Protein AF-0000000070413259 (afdb_homodimer)

Organism: Crassostrea virginica (NCBI:txid6565)

Sequence (328 aa):
MDQDIARISSGLSPCQENGQRTGAMHFYCDGCSGELQKVSSLQFLVTINTTFNDCIATIKTPWIQPSTKGEKIFVGGCDEGPLQFDVISDEHENDNMIVSLIFHSSVIEDASPPTCKIPFNGTYLIPSAKEPEMSLLPHCFVMDSREGYHMTYYWFKIFDWNFSMDQDIARISSGLSPCQENGQRTGAMHFYCDGCSGELQKVSSLQFLVTINTTFNDCIATIKTPWIQPSTKGEKIFVGGCDEGPLQFDVISDEHENDNMIVSLIFHSSVIEDASPPTCKIPFNGTYLIPSAKEPEMSLLPHCFVMDSREGYHMTYYWFKIFDWNFS

Structure (mmCIF, N/CA/C/O backbone):
data_AF-0000000070413259-model_v1
#
loop_
_entity.id
_entity.type
_entity.pdbx_description
1 polymer 'Uncharacterized protein LOC111130447'
#
loop_
_atom_site.group_PDB
_atom_site.id
_atom_site.type_symbol
_atom_site.label_atom_id
_atom_site.label_alt_id
_atom_site.label_comp_id
_atom_site.label_asym_id
_atom_site.label_entity_id
_atom_site.label_seq_id
_atom_site.pdbx_PDB_ins_code
_atom_site.Cartn_x
_atom_site.Cartn_y
_atom_site.Cartn_z
_atom_site.occupancy
_atom_site.B_iso_or_equiv
_atom_site.auth_seq_id
_atom_site.auth_comp_id
_atom_site.auth_asym_id
_atom_site.auth_atom_id
_atom_site.pdbx_PDB_model_num
ATOM 1 N N . MET A 1 1 ? -5.992 34.719 -35.094 1 25.38 1 MET A N 1
ATOM 2 C CA . MET A 1 1 ? -5.129 33.562 -34.875 1 25.38 1 MET A CA 1
ATOM 3 C C . MET A 1 1 ? -5.379 32.969 -33.5 1 25.38 1 MET A C 1
ATOM 5 O O . MET A 1 1 ? -4.949 33.5 -32.469 1 25.38 1 MET A O 1
ATOM 9 N N . ASP A 1 2 ? -6.574 32.312 -33.188 1 23.84 2 ASP A N 1
ATOM 10 C CA . ASP A 1 2 ? -7.457 31.984 -32.094 1 23.84 2 ASP A CA 1
ATOM 11 C C . ASP A 1 2 ? -6.906 30.828 -31.25 1 23.84 2 ASP A C 1
ATOM 13 O O . ASP A 1 2 ? -6.699 29.734 -31.781 1 23.84 2 ASP A O 1
ATOM 17 N N . GLN A 1 3 ? -6.07 31.078 -30.203 1 21.27 3 GLN A N 1
ATOM 18 C CA . GLN A 1 3 ? -5.309 30.188 -29.328 1 21.27 3 GLN A CA 1
ATOM 19 C C . GLN A 1 3 ? -6.23 29.203 -28.609 1 21.27 3 GLN A C 1
ATOM 21 O O . GLN A 1 3 ? -7.094 29.609 -27.828 1 21.27 3 GLN A O 1
ATOM 26 N N . ASP A 1 4 ? -6.555 28.125 -29.25 1 21.16 4 ASP A N 1
ATOM 27 C CA . ASP A 1 4 ? 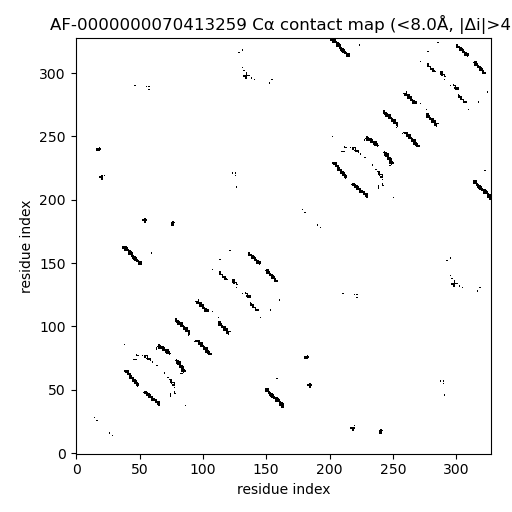-7.375 27 -28.797 1 21.16 4 ASP A CA 1
ATOM 28 C C . ASP A 1 4 ? -6.82 26.391 -27.516 1 21.16 4 ASP A C 1
ATOM 30 O O . ASP A 1 4 ? -5.777 25.734 -27.531 1 21.16 4 ASP A O 1
ATOM 34 N N . ILE A 1 5 ? -6.934 26.984 -26.297 1 22.81 5 ILE A N 1
ATOM 35 C CA . ILE A 1 5 ? -6.5 26.578 -24.969 1 22.81 5 ILE A CA 1
ATOM 36 C C . ILE A 1 5 ? -7.148 25.25 -24.594 1 22.81 5 ILE A C 1
ATOM 38 O O . ILE A 1 5 ? -8.375 25.156 -24.5 1 22.81 5 ILE A O 1
ATOM 42 N N . ALA A 1 6 ? -6.555 24.172 -25.047 1 20.16 6 ALA A N 1
ATOM 43 C CA . ALA A 1 6 ? -6.973 22.797 -24.766 1 20.16 6 ALA A CA 1
ATOM 44 C C . ALA A 1 6 ? -7.238 22.609 -23.266 1 20.16 6 ALA A C 1
ATOM 46 O O . ALA A 1 6 ? -6.367 22.875 -22.438 1 20.16 6 ALA A O 1
ATOM 47 N N . ARG A 1 7 ? -8.445 22.578 -22.859 1 21.77 7 ARG A N 1
ATOM 48 C CA . ARG A 1 7 ? -9.047 22.375 -21.547 1 21.77 7 ARG A CA 1
ATOM 49 C C . ARG A 1 7 ? -8.633 21.016 -20.984 1 21.77 7 ARG A C 1
ATOM 51 O O . ARG A 1 7 ? -8.859 19.984 -21.609 1 21.77 7 ARG A O 1
ATOM 58 N N . ILE A 1 8 ? -7.539 20.938 -20.328 1 22.25 8 ILE A N 1
ATOM 59 C CA . ILE A 1 8 ? -7.07 19.75 -19.625 1 22.25 8 ILE A CA 1
ATOM 60 C C . ILE A 1 8 ? -8.188 19.203 -18.734 1 22.25 8 ILE A C 1
ATOM 62 O O . ILE A 1 8 ? -8.695 19.906 -17.859 1 22.25 8 ILE A O 1
ATOM 66 N N . SER A 1 9 ? -9.023 18.391 -19.281 1 20.7 9 SER A N 1
ATOM 67 C CA . SER A 1 9 ? -10.133 17.688 -18.625 1 20.7 9 SER A CA 1
ATOM 68 C C . SER A 1 9 ? -9.664 16.969 -17.375 1 20.7 9 SER A C 1
ATOM 70 O O . SER A 1 9 ? -8.93 15.984 -17.453 1 20.7 9 SER A O 1
ATOM 72 N N . SER A 1 10 ? -9.109 17.641 -16.375 1 24.97 10 SER A N 1
ATOM 73 C CA . SER A 1 10 ? -8.969 17.078 -15.039 1 24.97 10 SER A CA 1
ATOM 74 C C . SER A 1 10 ? -10.242 16.359 -14.602 1 24.97 10 SER A C 1
ATOM 76 O O . SER A 1 10 ? -11.297 16.984 -14.469 1 24.97 10 SER A O 1
ATOM 78 N N . GLY A 1 11 ? -10.516 15.211 -15.078 1 25.45 11 GLY A N 1
ATOM 79 C CA . GLY A 1 11 ? -11.68 14.391 -14.805 1 25.45 11 GLY A CA 1
ATOM 80 C C . GLY A 1 11 ? -12.016 14.305 -13.328 1 25.45 11 GLY A C 1
ATOM 81 O O . GLY A 1 11 ? -12.188 13.211 -12.781 1 25.45 11 GLY A O 1
ATOM 82 N N . LEU A 1 12 ? -11.352 15.062 -12.477 1 26.78 12 LEU A N 1
ATOM 83 C CA . LEU A 1 12 ? -11.875 15.039 -11.117 1 26.78 12 LEU A CA 1
ATOM 84 C C . LEU A 1 12 ? -13.352 15.43 -11.094 1 26.78 12 LEU A C 1
ATOM 86 O O . LEU A 1 12 ? -13.711 16.516 -11.547 1 26.78 12 LEU A O 1
ATOM 90 N N . SER A 1 13 ? -14.094 14.555 -11.43 1 26.73 13 SER A N 1
ATOM 91 C CA . SER A 1 13 ? -15.477 14.93 -11.125 1 26.73 13 SER A CA 1
ATOM 92 C C . SER A 1 13 ? -15.578 15.586 -9.75 1 26.73 13 SER A C 1
ATOM 94 O O . SER A 1 13 ? -14.906 15.164 -8.805 1 26.73 13 SER A O 1
ATOM 96 N N . PRO A 1 14 ? -16.047 16.781 -9.609 1 27.47 14 PRO A N 1
ATOM 97 C CA . PRO A 1 14 ? -16.266 17.578 -8.398 1 27.47 14 PRO A CA 1
ATOM 98 C C . PRO A 1 14 ? -17 16.797 -7.305 1 27.47 14 PRO A C 1
ATOM 100 O O . PRO A 1 14 ? -17.578 17.406 -6.398 1 27.47 14 PRO A O 1
ATOM 103 N N . CYS A 1 15 ? -17.219 15.516 -7.363 1 29.78 15 CYS A N 1
ATOM 104 C CA . CYS A 1 15 ? -18.016 15.125 -6.207 1 29.78 15 CYS A CA 1
ATOM 105 C C . CYS A 1 15 ? -17.344 15.555 -4.91 1 29.78 15 CYS A C 1
ATOM 107 O O . CYS A 1 15 ? -16.203 15.164 -4.633 1 29.78 15 CYS A O 1
ATOM 109 N N . GLN A 1 16 ? -17.578 16.734 -4.504 1 25.78 16 GLN A N 1
ATOM 110 C CA . GLN A 1 16 ? -17.297 17.312 -3.195 1 25.78 16 GLN A CA 1
ATOM 111 C C . GLN A 1 16 ? -17.641 16.344 -2.074 1 25.78 16 GLN A C 1
ATOM 113 O O . GLN A 1 16 ? -18.781 15.883 -1.974 1 25.78 16 GLN A O 1
ATOM 118 N N . GLU A 1 17 ? -16.734 15.531 -1.653 1 29.81 17 GLU A N 1
ATOM 119 C CA . GLU A 1 17 ? -16.828 14.633 -0.503 1 29.81 17 GLU A CA 1
ATOM 120 C C . GLU A 1 17 ? -17.312 15.375 0.741 1 29.81 17 GLU A C 1
ATOM 122 O O . GLU A 1 17 ? -16.641 16.312 1.205 1 29.81 17 GLU A O 1
ATOM 127 N N . ASN A 1 18 ? -18.578 15.672 0.772 1 25.97 18 ASN A N 1
ATOM 128 C CA . ASN A 1 18 ? -19.141 16.016 2.078 1 25.97 18 ASN A CA 1
ATOM 129 C C . ASN A 1 18 ? -18.719 15.016 3.15 1 25.97 18 ASN A C 1
ATOM 131 O O . ASN A 1 18 ? -18.844 13.805 2.965 1 25.97 18 ASN A O 1
ATOM 135 N N . GLY A 1 19 ? -17.719 15.281 3.949 1 27.78 19 GLY A N 1
ATOM 136 C CA . GLY A 1 19 ? -17.031 14.664 5.078 1 27.78 19 GLY A CA 1
ATOM 137 C C . GLY A 1 19 ? -17.984 14.078 6.102 1 27.78 19 GLY A C 1
ATOM 138 O O . GLY A 1 19 ? -17.641 13.945 7.273 1 27.78 19 GLY A O 1
ATOM 139 N N . GLN A 1 20 ? -19.281 13.891 5.879 1 25.12 20 GLN A N 1
ATOM 140 C CA . GLN A 1 20 ? -19.938 13.328 7.047 1 25.12 20 GLN A CA 1
ATOM 141 C C . GLN A 1 20 ? -19.312 12 7.457 1 25.12 20 GLN A C 1
ATOM 143 O O . GLN A 1 20 ? -18.766 11.281 6.617 1 25.12 20 GLN A O 1
ATOM 148 N N . ARG A 1 21 ? -19.281 11.656 8.82 1 28.45 21 ARG A N 1
ATOM 149 C CA . ARG A 1 21 ? -18.766 10.664 9.758 1 28.45 21 ARG A CA 1
ATOM 150 C C . ARG A 1 21 ? -19.156 9.25 9.32 1 28.45 21 ARG A C 1
ATOM 152 O O . ARG A 1 21 ? -18.953 8.289 10.062 1 28.45 21 ARG A O 1
ATOM 159 N N . THR A 1 22 ? -19.938 8.938 8.258 1 25.97 22 THR A N 1
ATOM 160 C CA . THR A 1 22 ? -20.344 7.535 8.297 1 25.97 22 THR A CA 1
ATOM 161 C C . THR A 1 22 ? -19.156 6.625 8.023 1 25.97 22 THR A C 1
ATOM 163 O O . THR A 1 22 ? -18.203 7.027 7.359 1 25.97 22 THR A O 1
ATOM 166 N N . GLY A 1 23 ? -18.953 5.438 8.75 1 26.08 23 GLY A N 1
ATOM 167 C CA . GLY A 1 23 ? -17.969 4.371 8.602 1 26.08 23 GLY A CA 1
ATOM 168 C C . GLY A 1 23 ? -17.5 4.188 7.172 1 26.08 23 GLY A C 1
ATOM 169 O O . GLY A 1 23 ? -16.297 4.184 6.902 1 26.08 23 GLY A O 1
ATOM 170 N N . ALA A 1 24 ? -18.25 3.465 6.379 1 25.36 24 ALA A N 1
ATOM 171 C CA . ALA A 1 24 ? -18.047 3.15 4.969 1 25.36 24 ALA A CA 1
ATOM 172 C C . ALA A 1 24 ? -18.234 4.387 4.098 1 25.36 24 ALA A C 1
ATOM 174 O O . ALA A 1 24 ? -19.266 5.043 4.152 1 25.36 24 ALA A O 1
ATOM 175 N N . MET A 1 25 ? -17.266 5.242 3.979 1 31.02 25 MET A N 1
ATOM 176 C CA . MET A 1 25 ? -17.469 6.328 3.023 1 31.02 25 MET A CA 1
ATOM 177 C C . MET A 1 25 ? -18.266 5.859 1.82 1 31.02 25 MET A C 1
ATOM 179 O O . MET A 1 25 ? -17.75 5.145 0.959 1 31.02 25 MET A O 1
ATOM 183 N N . HIS A 1 26 ? -19.531 5.629 2.053 1 28.27 26 HIS A N 1
ATOM 184 C CA . HIS A 1 26 ? -20.391 5.441 0.893 1 28.27 26 HIS A CA 1
ATOM 185 C C . HIS A 1 26 ? -20.359 6.664 -0.02 1 28.27 26 HIS A C 1
ATOM 187 O O . HIS A 1 26 ? -20.656 7.777 0.417 1 28.27 26 HIS A O 1
ATOM 193 N N . PHE A 1 27 ? -19.469 6.742 -0.997 1 30.38 27 PHE A N 1
ATOM 194 C CA . PHE A 1 27 ? -19.641 7.617 -2.152 1 30.38 27 PHE A CA 1
ATOM 195 C C . PHE A 1 27 ? -21.062 7.562 -2.676 1 30.38 27 PHE A C 1
ATOM 197 O O . PHE A 1 27 ? -21.453 6.605 -3.348 1 30.38 27 PHE A O 1
ATOM 204 N N . TYR A 1 28 ? -22.016 8.109 -1.859 1 28.52 28 TYR A N 1
ATOM 205 C CA . TYR A 1 28 ? -23.312 8.258 -2.51 1 28.52 28 TYR A CA 1
ATOM 206 C C . TYR A 1 28 ? -23.297 9.422 -3.486 1 28.52 28 TYR A C 1
ATOM 208 O O . TYR A 1 28 ? -23.094 10.57 -3.09 1 28.52 28 TYR A O 1
ATOM 216 N N . CYS A 1 29 ? -22.797 9.336 -4.734 1 31.19 29 CYS A N 1
ATOM 217 C CA . CYS A 1 29 ? -23.219 10.258 -5.789 1 31.19 29 CYS A CA 1
ATOM 218 C C . CYS A 1 29 ? -24.734 10.375 -5.828 1 31.19 29 CYS A C 1
ATOM 220 O O . CYS A 1 29 ? -25.438 9.367 -5.898 1 31.19 29 CYS A O 1
ATOM 222 N N . ASP A 1 30 ? -25.281 11.453 -5.348 1 33.94 30 ASP A N 1
ATOM 223 C CA . ASP A 1 30 ? -26.719 11.664 -5.43 1 33.94 30 ASP A CA 1
ATOM 224 C C . ASP A 1 30 ? -27.297 11.07 -6.715 1 33.94 30 ASP A C 1
ATOM 226 O O . ASP A 1 30 ? -28.391 10.523 -6.715 1 33.94 30 ASP A O 1
ATOM 230 N N . GLY A 1 31 ? -26.922 11.805 -7.938 1 35.56 31 GLY A N 1
ATOM 231 C CA . GLY A 1 31 ? -27.516 11.406 -9.203 1 35.56 31 GLY A CA 1
ATOM 232 C C . GLY A 1 31 ? -27.078 10.016 -9.648 1 35.56 31 GLY A C 1
ATOM 233 O O . GLY A 1 31 ? -27.312 9.625 -10.7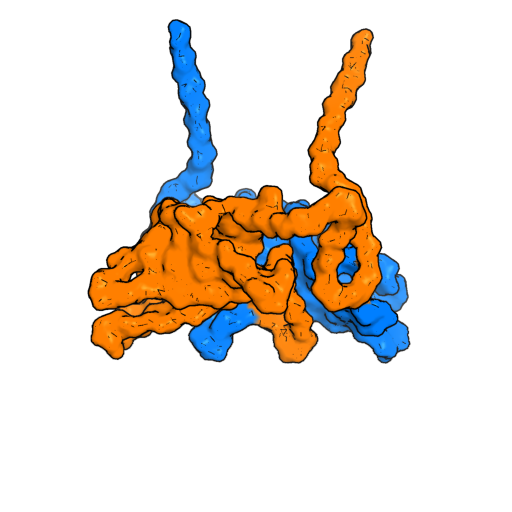89 1 35.56 31 GLY A O 1
ATOM 234 N N . CYS A 1 32 ? -25.953 9.609 -9.188 1 34.78 32 CYS A N 1
ATOM 235 C CA . CYS A 1 32 ? -25.625 8.289 -9.727 1 34.78 32 CYS A CA 1
ATOM 236 C C . CYS A 1 32 ? -26.719 7.281 -9.406 1 34.78 32 CYS A C 1
ATOM 238 O O . CYS A 1 32 ? -27.094 7.105 -8.242 1 34.78 32 CYS A O 1
ATOM 240 N N . SER A 1 33 ? -27.609 7.18 -10.172 1 36.47 33 SER A N 1
ATOM 241 C CA . SER A 1 33 ? -28.297 5.891 -10.18 1 36.47 33 SER A CA 1
ATOM 242 C C . SER A 1 33 ? -27.406 4.789 -9.594 1 36.47 33 SER A C 1
ATOM 244 O O . SER A 1 33 ? -26.188 4.84 -9.719 1 36.47 33 SER A O 1
ATOM 246 N N . GLY A 1 34 ? -27.625 4.18 -8.414 1 43.28 34 GLY A N 1
ATOM 247 C CA . GLY A 1 34 ? -27.078 3.07 -7.645 1 43.28 34 GLY A CA 1
ATOM 248 C C . GLY A 1 34 ? -26.25 2.121 -8.477 1 43.28 34 GLY A C 1
ATOM 249 O O . GLY A 1 34 ? -26.172 0.927 -8.18 1 43.28 34 GLY A O 1
ATOM 250 N N . GLU A 1 35 ? -26.094 2.383 -9.727 1 47.06 35 GLU A N 1
ATOM 251 C CA . GLU A 1 35 ? -25.406 1.316 -10.461 1 47.06 35 GLU A CA 1
ATOM 252 C C . GLU A 1 35 ? -24.047 1.017 -9.852 1 47.06 35 GLU A C 1
ATOM 254 O O . GLU A 1 35 ? -23.297 1.936 -9.523 1 47.06 35 GLU A O 1
ATOM 259 N N . LEU A 1 36 ? -23.891 -0.099 -9.234 1 55.75 36 LEU A N 1
ATOM 260 C CA . LEU A 1 36 ? -22.703 -0.682 -8.625 1 55.75 36 LEU A CA 1
ATOM 261 C C . LEU A 1 36 ? -21.484 -0.482 -9.508 1 55.75 36 LEU A C 1
ATOM 263 O O . LEU A 1 36 ? -21.5 -0.84 -10.688 1 55.75 36 LEU A O 1
ATOM 267 N N . GLN A 1 37 ? -20.578 0.458 -9.242 1 72.19 37 GLN A N 1
ATOM 268 C CA . GLN A 1 37 ? -19.328 0.573 -9.977 1 72.19 37 GLN A CA 1
ATOM 269 C C . GLN A 1 37 ? -18.641 -0.784 -10.102 1 72.19 37 GLN A C 1
ATOM 271 O O . GLN A 1 37 ? -18.609 -1.564 -9.148 1 72.19 37 GLN A O 1
ATOM 276 N N . LYS A 1 38 ? -18.453 -1.107 -11.391 1 85.81 38 LYS A N 1
ATOM 277 C CA . LYS A 1 38 ? -17.766 -2.357 -11.672 1 85.81 38 LYS A CA 1
ATOM 278 C C . LYS A 1 38 ? -16.25 -2.137 -11.766 1 85.81 38 LYS A C 1
ATOM 280 O O . LYS A 1 38 ? -15.797 -1.163 -12.367 1 85.81 38 LYS A O 1
ATOM 285 N N . VAL A 1 39 ? -15.562 -3.018 -11.148 1 92.25 39 VAL A N 1
ATOM 286 C CA . VAL A 1 39 ? -14.109 -2.967 -11.242 1 92.25 39 VAL A CA 1
ATOM 287 C C . VAL A 1 39 ? -13.672 -3.221 -12.68 1 92.25 39 VAL A C 1
ATOM 289 O O . VAL A 1 39 ? -13.977 -4.266 -13.258 1 92.25 39 VAL A O 1
ATOM 292 N N . SER A 1 40 ? -12.945 -2.271 -13.258 1 95.12 40 SER A N 1
ATOM 293 C CA . SER A 1 40 ? -12.469 -2.426 -14.625 1 95.12 40 SER A CA 1
ATOM 294 C C . SER A 1 40 ? -11.062 -3.014 -14.664 1 95.12 40 SER A C 1
ATOM 296 O O . SER A 1 40 ? -10.695 -3.725 -15.602 1 95.12 40 SER A O 1
ATOM 298 N N . SER A 1 41 ? -10.258 -2.662 -13.719 1 96.5 41 SER A N 1
ATOM 299 C CA . SER A 1 41 ? -8.914 -3.217 -13.625 1 96.5 41 SER A CA 1
ATOM 300 C C . SER A 1 41 ? -8.336 -3.029 -12.227 1 96.5 41 SER A C 1
ATOM 302 O O . SER A 1 41 ? -8.742 -2.125 -11.492 1 96.5 41 SER A O 1
ATOM 304 N N . LEU A 1 42 ? -7.461 -3.883 -11.93 1 97.25 42 LEU A N 1
ATOM 305 C CA . LEU A 1 42 ? -6.723 -3.795 -10.672 1 97.25 42 LEU A CA 1
ATOM 306 C C . LEU A 1 42 ? -5.219 -3.857 -10.922 1 97.25 42 LEU A C 1
ATOM 308 O O . LEU A 1 42 ? -4.773 -4.469 -11.891 1 97.25 42 LEU A O 1
ATOM 312 N N . GLN A 1 43 ? -4.48 -3.203 -10.07 1 97.88 43 GLN A N 1
ATOM 313 C CA . GLN A 1 43 ? -3.043 -3.387 -9.898 1 97.88 43 GLN A CA 1
ATOM 314 C C . GLN A 1 43 ? -2.729 -4.004 -8.539 1 97.88 43 GLN A C 1
ATOM 316 O O . GLN A 1 43 ? -3.334 -3.641 -7.527 1 97.88 43 GLN A O 1
ATOM 321 N N . PHE A 1 44 ? -1.716 -4.879 -8.539 1 98.06 44 PHE A N 1
ATOM 322 C CA . PHE A 1 44 ? -1.375 -5.578 -7.309 1 98.06 44 PHE A CA 1
ATOM 323 C C . PHE A 1 44 ? 0.085 -5.344 -6.938 1 98.06 44 PHE A C 1
ATOM 325 O O . PHE A 1 44 ? 0.927 -5.141 -7.812 1 98.06 44 PHE A O 1
ATOM 332 N N . LEU A 1 45 ? 0.349 -5.309 -5.629 1 98.44 45 LEU A N 1
ATOM 333 C CA . LEU A 1 45 ? 1.675 -5.676 -5.145 1 98.44 45 LEU A CA 1
ATOM 334 C C . LEU A 1 45 ? 1.76 -7.172 -4.867 1 98.44 45 LEU A C 1
ATOM 336 O O . LEU A 1 45 ? 0.965 -7.711 -4.09 1 98.44 45 LEU A O 1
ATOM 340 N N . VAL A 1 46 ? 2.682 -7.805 -5.508 1 97.75 46 VAL A N 1
ATOM 341 C CA . VAL A 1 46 ? 2.887 -9.234 -5.328 1 97.75 46 VAL A CA 1
ATOM 342 C C . VAL A 1 46 ? 4.25 -9.484 -4.688 1 97.75 46 VAL A C 1
ATOM 344 O O . VAL A 1 46 ? 5.277 -9.039 -5.203 1 97.75 46 VAL A O 1
ATOM 347 N N . THR A 1 47 ? 4.203 -10.156 -3.576 1 97.75 47 THR A N 1
ATOM 348 C CA . THR A 1 47 ? 5.438 -10.57 -2.918 1 97.75 47 THR A CA 1
ATOM 349 C C . THR A 1 47 ? 5.527 -12.094 -2.844 1 97.75 47 THR A C 1
ATOM 351 O O . THR A 1 47 ? 4.562 -12.758 -2.467 1 97.75 47 THR A O 1
ATOM 354 N N . ILE A 1 48 ? 6.621 -12.602 -3.201 1 95.56 48 ILE A N 1
ATOM 355 C CA . ILE A 1 48 ? 6.895 -14.031 -3.08 1 95.56 48 ILE A CA 1
ATOM 356 C C . ILE A 1 48 ? 8.156 -14.242 -2.248 1 95.56 48 ILE A C 1
ATOM 358 O O . ILE A 1 48 ? 9.172 -13.586 -2.469 1 95.56 48 ILE A O 1
ATOM 362 N N . ASN A 1 49 ? 7.988 -15.086 -1.267 1 94.94 49 ASN A N 1
ATOM 363 C CA . ASN A 1 49 ? 9.102 -15.539 -0.44 1 94.94 49 ASN A CA 1
ATOM 364 C C . ASN A 1 49 ? 9.258 -17.062 -0.499 1 94.94 49 ASN A C 1
ATOM 366 O O . ASN A 1 49 ? 8.398 -17.797 -0.013 1 94.94 49 ASN A O 1
ATOM 370 N N . THR A 1 50 ? 10.305 -17.469 -1.087 1 92.06 50 THR A N 1
ATOM 371 C CA . THR A 1 50 ? 10.516 -18.906 -1.2 1 92.06 50 THR A CA 1
ATOM 372 C C . THR A 1 50 ? 11.789 -19.328 -0.47 1 92.06 50 THR A C 1
ATOM 374 O O . THR A 1 50 ? 12.82 -18.656 -0.577 1 92.06 50 THR A O 1
ATOM 377 N N . THR A 1 51 ? 11.648 -20.344 0.225 1 85.69 51 THR A N 1
ATOM 378 C CA . THR A 1 51 ? 12.797 -20.859 0.96 1 85.69 51 THR A CA 1
ATOM 379 C C . THR A 1 51 ? 13.656 -21.75 0.066 1 85.69 51 THR A C 1
ATOM 381 O O . THR A 1 51 ? 14.789 -22.094 0.424 1 85.69 51 THR A O 1
ATOM 384 N N . PHE A 1 52 ? 13.188 -22.172 -1.073 1 80.81 52 PHE A N 1
ATOM 385 C CA . PHE A 1 52 ? 13.914 -23.031 -2.002 1 80.81 52 PHE A CA 1
ATOM 386 C C . PHE A 1 52 ? 15.227 -22.375 -2.426 1 80.81 52 PHE A C 1
ATOM 388 O O . PHE A 1 52 ? 16.281 -23.016 -2.391 1 80.81 52 PHE A O 1
ATOM 395 N N . ASN A 1 53 ? 15.352 -21.203 -2.748 1 83.25 53 ASN A N 1
ATOM 396 C CA . ASN A 1 53 ? 16.562 -20.5 -3.141 1 83.25 53 ASN A CA 1
ATOM 397 C C . ASN A 1 53 ? 16.734 -19.219 -2.326 1 83.25 53 ASN A C 1
ATOM 399 O O . ASN A 1 53 ? 17.422 -18.281 -2.764 1 83.25 53 ASN A O 1
ATOM 403 N N . ASP A 1 54 ? 16.078 -19.156 -1.147 1 90.12 54 ASP A N 1
ATOM 404 C CA . ASP A 1 54 ? 16.156 -18.016 -0.25 1 90.12 54 ASP A CA 1
ATOM 405 C C . ASP A 1 54 ? 15.891 -16.703 -0.996 1 90.12 54 ASP A C 1
ATOM 407 O O . ASP A 1 54 ? 16.672 -15.758 -0.901 1 90.12 54 ASP A O 1
ATOM 411 N N . CYS A 1 55 ? 14.859 -16.703 -1.685 1 93.5 55 CYS A N 1
ATOM 412 C CA . CYS A 1 55 ? 14.469 -15.578 -2.535 1 93.5 55 CYS A CA 1
ATOM 413 C C . CYS A 1 55 ? 13.242 -14.867 -1.982 1 93.5 55 CYS A C 1
ATOM 415 O O . CYS A 1 55 ? 12.289 -15.523 -1.551 1 93.5 55 CYS A O 1
ATOM 417 N N . ILE A 1 56 ? 13.305 -13.562 -1.936 1 95.69 56 ILE A N 1
ATOM 418 C CA . ILE A 1 56 ? 12.125 -12.758 -1.648 1 95.69 56 ILE A CA 1
ATOM 419 C C . ILE A 1 56 ? 12.102 -11.531 -2.566 1 95.69 56 ILE A C 1
ATOM 421 O O . ILE A 1 56 ? 13.125 -10.875 -2.762 1 95.69 56 ILE A O 1
ATOM 425 N N . ALA A 1 57 ? 10.953 -11.273 -3.168 1 96.19 57 ALA A N 1
ATOM 426 C CA . ALA A 1 57 ? 10.82 -10.125 -4.055 1 96.19 57 ALA A CA 1
ATOM 427 C C . ALA A 1 57 ? 9.383 -9.609 -4.078 1 96.19 57 ALA A C 1
ATOM 429 O O . ALA A 1 57 ? 8.445 -10.383 -3.879 1 96.19 57 ALA A O 1
ATOM 430 N N . THR A 1 58 ? 9.297 -8.297 -4.23 1 97.12 58 THR A N 1
ATOM 431 C CA . THR A 1 58 ? 8 -7.641 -4.402 1 97.12 58 THR A CA 1
ATOM 432 C C . THR A 1 58 ? 7.965 -6.863 -5.715 1 97.12 58 THR A C 1
ATOM 434 O O . THR A 1 58 ? 8.922 -6.168 -6.059 1 97.12 58 THR A O 1
ATOM 437 N N . ILE A 1 59 ? 6.836 -7.004 -6.43 1 96.5 59 ILE A N 1
ATOM 438 C CA . ILE A 1 59 ? 6.68 -6.215 -7.645 1 96.5 59 ILE A CA 1
ATOM 439 C C . ILE A 1 59 ? 5.293 -5.57 -7.664 1 96.5 59 ILE A C 1
ATOM 441 O O . ILE A 1 59 ? 4.371 -6.047 -7.004 1 96.5 59 ILE A O 1
ATOM 445 N N . LYS A 1 60 ? 5.203 -4.488 -8.375 1 96.56 60 LYS A N 1
ATOM 446 C CA . LYS A 1 60 ? 3.936 -3.891 -8.789 1 96.56 60 LYS A CA 1
ATOM 447 C C . LYS A 1 60 ? 3.506 -4.406 -10.156 1 96.56 60 LYS A C 1
ATOM 449 O O . LYS A 1 60 ? 4.25 -4.281 -11.133 1 96.56 60 LYS A O 1
ATOM 454 N N . THR A 1 61 ? 2.365 -4.941 -10.273 1 96.75 61 THR A N 1
ATOM 455 C CA . THR A 1 61 ? 1.908 -5.492 -11.547 1 96.75 61 THR A CA 1
ATOM 456 C C . THR A 1 61 ? 1.456 -4.375 -12.484 1 96.75 61 THR A C 1
ATOM 458 O O . THR A 1 61 ? 1.129 -3.275 -12.039 1 96.75 61 THR A O 1
ATOM 461 N N . PRO A 1 62 ? 1.427 -4.711 -13.773 1 95.69 62 PRO A N 1
ATOM 462 C CA . PRO A 1 62 ? 0.599 -3.859 -14.625 1 95.69 62 PRO A CA 1
ATOM 463 C C . PRO A 1 62 ? -0.882 -3.912 -14.258 1 95.69 62 PRO A C 1
ATOM 465 O O . PRO A 1 62 ? -1.271 -4.656 -13.352 1 95.69 62 PRO A O 1
ATOM 468 N N . TRP A 1 63 ? -1.65 -3.035 -14.914 1 96.69 63 TRP A N 1
ATOM 469 C CA . TRP A 1 63 ? -3.1 -3.123 -14.766 1 96.69 63 TRP A CA 1
ATOM 470 C C . TRP A 1 63 ? -3.627 -4.438 -15.328 1 96.69 63 TRP A C 1
ATOM 472 O O . TRP A 1 63 ? -3.291 -4.82 -16.453 1 96.69 63 TRP A O 1
ATOM 482 N N . ILE A 1 64 ? -4.383 -5.148 -14.555 1 96.88 64 ILE A N 1
ATOM 483 C CA . ILE A 1 64 ? -4.953 -6.434 -14.953 1 96.88 64 ILE A CA 1
ATOM 484 C C . ILE A 1 64 ? -6.477 -6.336 -14.984 1 96.88 64 ILE A C 1
ATOM 486 O O . ILE A 1 64 ? -7.086 -5.797 -14.055 1 96.88 64 ILE A O 1
ATOM 490 N N . GLN A 1 65 ? -7.074 -6.848 -16 1 96.19 65 GLN A N 1
ATOM 491 C CA . GLN A 1 65 ? -8.531 -6.867 -16.141 1 96.19 65 GLN A CA 1
ATOM 492 C C . GLN A 1 65 ? -9.117 -8.141 -15.531 1 96.19 65 GLN A C 1
ATOM 494 O O . GLN A 1 65 ? -8.5 -9.203 -15.602 1 96.19 65 GLN A O 1
ATOM 499 N N . PRO A 1 66 ? -10.289 -7.973 -15.016 1 94.75 66 PRO A N 1
ATOM 500 C CA . PRO A 1 66 ? -10.922 -9.172 -14.453 1 94.75 66 PRO A CA 1
ATOM 501 C C . PRO A 1 66 ? -11.164 -10.258 -15.492 1 94.75 66 PRO A C 1
ATOM 503 O O . PRO A 1 66 ? -11.422 -9.953 -16.656 1 94.75 66 PRO A O 1
ATOM 506 N N . SER A 1 67 ? -11.086 -11.539 -15.008 1 91.62 67 SER A N 1
ATOM 507 C CA . SER A 1 67 ? -11.469 -12.734 -15.75 1 91.62 67 SER A CA 1
ATOM 508 C C . SER A 1 67 ? -10.57 -12.945 -16.969 1 91.62 67 SER A C 1
ATOM 510 O O . SER A 1 67 ? -11 -13.531 -17.969 1 91.62 67 SER A O 1
ATOM 512 N N . THR A 1 68 ? -9.422 -12.281 -16.953 1 87.88 68 THR A N 1
ATOM 513 C CA . THR A 1 68 ? -8.438 -12.508 -18 1 87.88 68 THR A CA 1
ATOM 514 C C . THR A 1 68 ? -7.133 -13.031 -17.406 1 87.88 68 THR A C 1
ATOM 516 O O . THR A 1 68 ? -6.789 -12.711 -16.281 1 87.88 68 THR A O 1
ATOM 519 N N . LYS A 1 69 ? -6.652 -13.93 -18.203 1 82.75 69 LYS A N 1
ATOM 520 C CA . LYS A 1 69 ? -5.297 -14.305 -17.812 1 82.75 69 LYS A CA 1
ATOM 521 C C . LYS A 1 69 ? -4.289 -13.227 -18.203 1 82.75 69 LYS A C 1
ATOM 523 O O . LYS A 1 69 ? -4.082 -12.953 -19.375 1 82.75 69 LYS A O 1
ATOM 528 N N . GLY A 1 70 ? -3.955 -12.438 -17.297 1 77 70 GLY A N 1
ATOM 529 C CA . GLY A 1 70 ? -3.018 -11.352 -17.547 1 77 70 GLY A CA 1
ATOM 530 C C . GLY A 1 70 ? -1.696 -11.828 -18.125 1 77 70 GLY A C 1
ATOM 531 O O . GLY A 1 70 ? -1.496 -13.031 -18.328 1 77 70 GLY A O 1
ATOM 532 N N . GLU A 1 71 ? -0.869 -10.945 -18.453 1 89.62 71 GLU A N 1
ATOM 533 C CA . GLU A 1 71 ? 0.486 -11.242 -18.906 1 89.62 71 GLU A CA 1
ATOM 534 C C . GLU A 1 71 ? 1.318 -11.859 -17.781 1 89.62 71 GLU A C 1
ATOM 536 O O . GLU A 1 71 ? 0.997 -11.695 -16.609 1 89.62 71 GLU A O 1
ATOM 541 N N . LYS A 1 72 ? 2.27 -12.531 -18.312 1 93.94 72 LYS A N 1
ATOM 542 C CA . LYS A 1 72 ? 3.23 -13.094 -17.359 1 93.94 72 LYS A CA 1
ATOM 543 C C . LYS A 1 72 ? 3.93 -11.992 -16.578 1 93.94 72 LYS A C 1
ATOM 545 O O . LYS A 1 72 ? 4.375 -10.992 -17.141 1 93.94 72 LYS A O 1
ATOM 550 N N . ILE A 1 73 ? 3.904 -12.227 -15.266 1 94.69 73 ILE A N 1
ATOM 551 C CA . ILE A 1 73 ? 4.672 -11.32 -14.422 1 94.69 73 ILE A CA 1
ATOM 552 C C . ILE A 1 73 ? 5.871 -12.062 -13.828 1 94.69 73 ILE A C 1
ATOM 554 O O . ILE A 1 73 ? 5.793 -13.258 -13.539 1 94.69 73 ILE A O 1
ATOM 558 N N . PHE A 1 74 ? 6.953 -11.352 -13.703 1 95.75 74 PHE A N 1
ATOM 559 C CA . PHE A 1 74 ? 8.172 -11.844 -13.07 1 95.75 74 PHE A CA 1
ATOM 560 C C . PHE A 1 74 ? 8.352 -11.227 -11.695 1 95.75 74 PHE A C 1
ATOM 562 O O . PHE A 1 74 ? 8.477 -10.008 -11.562 1 95.75 74 PHE A O 1
ATOM 569 N N . VAL A 1 75 ? 8.289 -12.047 -10.703 1 95.56 75 VAL A N 1
ATOM 570 C CA . VAL A 1 75 ? 8.469 -11.539 -9.344 1 95.56 75 VAL A CA 1
ATOM 571 C C . VAL A 1 75 ? 9.922 -11.734 -8.906 1 95.56 75 VAL A C 1
ATOM 573 O O . VAL A 1 75 ? 10.234 -12.664 -8.164 1 95.56 75 VAL A O 1
ATOM 576 N N . GLY A 1 76 ? 10.57 -10.734 -9.398 1 92.38 76 GLY A N 1
ATOM 577 C CA . GLY A 1 76 ? 12 -10.898 -9.219 1 92.38 76 GLY A CA 1
ATOM 578 C C . GLY A 1 76 ? 12.531 -12.195 -9.797 1 92.38 76 GLY A C 1
ATOM 579 O O . GLY A 1 76 ? 12.258 -12.531 -10.953 1 92.38 76 GLY A O 1
ATOM 580 N N . GLY A 1 77 ? 13.25 -12.945 -9.148 1 90.44 77 GLY A N 1
ATOM 581 C CA . GLY A 1 77 ? 13.766 -14.25 -9.523 1 90.44 77 GLY A CA 1
ATOM 582 C C . GLY A 1 77 ? 13.133 -15.391 -8.75 1 90.44 77 GLY A C 1
ATOM 583 O O . GLY A 1 77 ? 13.539 -16.547 -8.875 1 90.44 77 GLY A O 1
ATOM 584 N N . CYS A 1 78 ? 12.109 -15.055 -8.086 1 93.44 78 CYS A N 1
ATOM 585 C CA . CYS A 1 78 ? 11.555 -16.031 -7.16 1 93.44 78 CYS A CA 1
ATOM 586 C C . CYS A 1 78 ? 10.516 -16.906 -7.844 1 93.44 78 CYS A C 1
ATOM 588 O O . CYS A 1 78 ? 10.391 -18.094 -7.527 1 93.44 78 CYS A O 1
ATOM 590 N N . ASP A 1 79 ? 9.695 -16.391 -8.695 1 92.38 79 ASP A N 1
ATOM 591 C CA . ASP A 1 79 ? 8.617 -17.078 -9.406 1 92.38 79 ASP A CA 1
ATOM 592 C C . ASP A 1 79 ? 8.117 -16.234 -10.578 1 92.38 79 ASP A C 1
ATOM 594 O O . ASP A 1 79 ? 8.445 -15.055 -10.695 1 92.38 79 ASP A O 1
ATOM 598 N N . GLU A 1 80 ? 7.457 -16.844 -11.469 1 94.5 80 GLU A N 1
ATOM 599 C CA . GLU A 1 80 ? 6.855 -16.141 -12.602 1 94.5 80 GLU A CA 1
ATOM 600 C C . GLU A 1 80 ? 5.562 -16.828 -13.047 1 94.5 80 GLU A C 1
ATOM 602 O O . GLU A 1 80 ? 5.375 -18.016 -12.828 1 94.5 80 GLU A O 1
ATOM 607 N N . GLY A 1 81 ? 4.664 -16.047 -13.578 1 95.38 81 GLY A N 1
ATOM 608 C CA . GLY A 1 81 ? 3.408 -16.547 -14.117 1 95.38 81 GLY A CA 1
ATOM 609 C C . GLY A 1 81 ? 2.332 -15.484 -14.211 1 95.38 81 GLY A C 1
ATOM 610 O O . GLY A 1 81 ? 2.5 -14.375 -13.703 1 95.38 81 GLY A O 1
ATOM 611 N N . PRO A 1 82 ? 1.32 -15.766 -14.898 1 95.94 82 PRO A N 1
ATOM 612 C CA . PRO A 1 82 ? 0.215 -14.812 -14.969 1 95.94 82 PRO A CA 1
ATOM 613 C C . PRO A 1 82 ? -0.61 -14.766 -13.68 1 95.94 82 PRO A C 1
ATOM 615 O O . PRO A 1 82 ? -0.729 -15.781 -12.984 1 95.94 82 PRO A O 1
ATOM 618 N N . LEU A 1 83 ? -1.104 -13.625 -13.398 1 96.5 83 LEU A N 1
ATOM 619 C CA . LEU A 1 83 ? -2.064 -13.406 -12.32 1 96.5 83 LEU A CA 1
ATOM 620 C C . LEU A 1 83 ? -3.465 -13.172 -12.883 1 96.5 83 LEU A C 1
ATOM 622 O O . LEU A 1 83 ? -3.658 -12.305 -13.734 1 96.5 83 LEU A O 1
ATOM 626 N N . GLN A 1 84 ? -4.336 -14.016 -12.391 1 97 84 GLN A N 1
ATOM 627 C CA . GLN A 1 84 ? -5.738 -13.906 -12.781 1 97 84 GLN A CA 1
ATOM 628 C C . GLN A 1 84 ? -6.621 -13.602 -11.57 1 97 84 GLN A C 1
ATOM 630 O O . GLN A 1 84 ? -6.344 -14.055 -10.461 1 97 84 GLN A O 1
ATOM 635 N N . PHE A 1 85 ? -7.676 -12.797 -11.906 1 96.81 85 PHE A N 1
ATOM 636 C CA . PHE A 1 85 ? -8.617 -12.594 -10.812 1 96.81 85 PHE A CA 1
ATOM 637 C C . PHE A 1 85 ? -10.039 -12.43 -11.336 1 96.81 85 PHE A C 1
ATOM 639 O O . PHE A 1 85 ? -10.234 -12.109 -12.508 1 96.81 85 PHE A O 1
ATOM 646 N N . ASP A 1 86 ? -10.969 -12.68 -10.445 1 95.5 86 ASP A N 1
ATOM 647 C CA . ASP A 1 86 ? -12.391 -12.406 -10.648 1 95.5 86 ASP A CA 1
ATOM 648 C C . ASP A 1 86 ? -12.961 -11.578 -9.5 1 95.5 86 ASP A C 1
ATOM 650 O O . ASP A 1 86 ? -12.492 -11.672 -8.367 1 95.5 86 ASP A O 1
ATOM 654 N N . VAL A 1 87 ? -13.875 -10.758 -9.875 1 93.5 87 VAL A N 1
ATOM 655 C CA . VAL A 1 87 ? -14.586 -9.984 -8.859 1 93.5 87 VAL A CA 1
ATOM 656 C C . VAL A 1 87 ? -16 -10.516 -8.703 1 93.5 87 VAL A C 1
ATOM 658 O O . VAL A 1 87 ? -16.781 -10.547 -9.664 1 93.5 87 VAL A O 1
ATOM 661 N N . ILE A 1 88 ? -16.25 -10.922 -7.531 1 87.94 88 ILE A N 1
ATOM 662 C CA . ILE A 1 88 ? -17.562 -11.484 -7.238 1 87.94 88 ILE A CA 1
ATOM 663 C C . ILE A 1 88 ? -18.297 -10.586 -6.246 1 87.94 88 ILE A C 1
ATOM 665 O O . ILE A 1 88 ? -17.719 -10.125 -5.262 1 87.94 88 ILE A O 1
ATOM 669 N N . SER A 1 89 ? -19.516 -10.133 -6.613 1 78.81 89 SER A N 1
ATOM 670 C CA . SER A 1 89 ? -20.297 -9.367 -5.66 1 78.81 89 SER A CA 1
ATOM 671 C C . SER A 1 89 ? -20.688 -10.211 -4.457 1 78.81 89 SER A C 1
ATOM 673 O O . SER A 1 89 ? -20.969 -11.406 -4.594 1 78.81 89 SER A O 1
ATOM 675 N N . ASP A 1 90 ? -20.344 -9.672 -3.314 1 64.12 90 ASP A N 1
ATOM 676 C CA . ASP A 1 90 ? -20.812 -10.383 -2.131 1 64.12 90 ASP A CA 1
ATOM 677 C C . ASP A 1 90 ? -22.328 -10.312 -2.012 1 64.12 90 ASP A C 1
ATOM 679 O O . ASP A 1 90 ? -22.906 -9.227 -1.917 1 64.12 90 ASP A O 1
ATOM 683 N N . GLU A 1 91 ? -23.031 -11.398 -2.312 1 59.03 91 GLU A N 1
ATOM 684 C CA . GLU A 1 91 ? -24.5 -11.492 -2.295 1 59.03 91 GLU A CA 1
ATOM 685 C C . GLU A 1 91 ? -25.062 -10.938 -0.993 1 59.03 91 GLU A C 1
ATOM 687 O O . GLU A 1 91 ? -26.219 -10.484 -0.957 1 59.03 91 GLU A O 1
ATOM 692 N N . HIS A 1 92 ? -24.312 -11.055 0.019 1 56.16 92 HIS A N 1
ATOM 693 C CA . HIS A 1 92 ? -24.891 -10.727 1.32 1 56.16 92 HIS A CA 1
ATOM 694 C C . HIS A 1 92 ? -24.719 -9.25 1.644 1 56.16 92 HIS A C 1
ATOM 696 O O . HIS A 1 92 ? -25.469 -8.695 2.457 1 56.16 92 HIS A O 1
ATOM 702 N N . GLU A 1 93 ? -23.766 -8.625 1.127 1 57.62 93 GLU A N 1
ATOM 703 C CA . GLU A 1 93 ? -23.547 -7.219 1.47 1 57.62 93 GLU A CA 1
ATOM 704 C C . GLU A 1 93 ? -23.281 -6.379 0.223 1 57.62 93 GLU A C 1
ATOM 706 O O . GLU A 1 93 ? -22.297 -6.602 -0.483 1 57.62 93 GLU A O 1
ATOM 711 N N . ASN A 1 94 ? -24.266 -5.664 -0.208 1 55.69 94 ASN A N 1
ATOM 712 C CA . ASN A 1 94 ? -24.344 -4.91 -1.455 1 55.69 94 ASN A CA 1
ATOM 713 C C . ASN A 1 94 ? -23.062 -4.141 -1.738 1 55.69 94 ASN A C 1
ATOM 715 O O . ASN A 1 94 ? -22.719 -3.893 -2.896 1 55.69 94 ASN A O 1
ATOM 719 N N . ASP A 1 95 ? -22.266 -3.869 -0.718 1 60.44 95 ASP A N 1
ATOM 720 C CA . ASP A 1 95 ? -21.172 -2.959 -1.003 1 60.44 95 ASP A CA 1
ATOM 721 C C . ASP A 1 95 ? -19.828 -3.656 -0.822 1 60.44 95 ASP A C 1
ATOM 723 O O . ASP A 1 95 ? -18.766 -3.012 -0.859 1 60.44 95 ASP A O 1
ATOM 727 N N . ASN A 1 96 ? -19.953 -4.984 -0.76 1 79.25 96 ASN A N 1
ATOM 728 C CA . ASN A 1 96 ? -18.703 -5.73 -0.575 1 79.25 96 ASN A CA 1
ATOM 729 C C . ASN A 1 96 ? -18.438 -6.676 -1.742 1 79.25 96 ASN A C 1
ATOM 731 O O . ASN A 1 96 ? -19.375 -7.266 -2.293 1 79.25 96 ASN A O 1
ATOM 735 N N . MET A 1 97 ? -17.328 -6.523 -2.293 1 89.44 97 MET A N 1
ATOM 736 C CA . MET A 1 97 ? -16.844 -7.422 -3.336 1 89.44 97 MET A CA 1
ATOM 737 C C . MET A 1 97 ? -15.773 -8.359 -2.787 1 89.44 97 MET A C 1
ATOM 739 O O . MET A 1 97 ? -15.172 -8.086 -1.746 1 89.44 97 MET A O 1
ATOM 743 N N . ILE A 1 98 ? -15.766 -9.461 -3.471 1 94.12 98 ILE A N 1
ATOM 744 C CA . ILE A 1 98 ? -14.68 -10.391 -3.217 1 94.12 98 ILE A CA 1
ATOM 745 C C . ILE A 1 98 ? -13.812 -10.531 -4.469 1 94.12 98 ILE A C 1
ATOM 747 O O . ILE A 1 98 ? -14.328 -10.797 -5.559 1 94.12 98 ILE A O 1
ATOM 751 N N . VAL A 1 99 ? -12.562 -10.281 -4.328 1 96.19 99 VAL A N 1
ATOM 752 C CA . VAL A 1 99 ? -11.602 -10.508 -5.406 1 96.19 99 VAL A CA 1
ATOM 753 C C . VAL A 1 99 ? -10.977 -11.891 -5.25 1 96.19 99 VAL A C 1
ATOM 755 O O . VAL A 1 99 ? -10.219 -12.141 -4.309 1 96.19 99 VAL A O 1
ATOM 758 N N . SER A 1 100 ? -11.312 -12.805 -6.156 1 96.81 100 SER A N 1
ATOM 759 C CA . SER A 1 100 ? -10.75 -14.156 -6.172 1 96.81 100 SER A CA 1
ATOM 760 C C . SER A 1 100 ? -9.547 -14.242 -7.105 1 96.81 100 SER A C 1
ATOM 762 O O . SER A 1 100 ? -9.672 -14.016 -8.312 1 96.81 100 SER A O 1
ATOM 764 N N . LEU A 1 101 ? -8.445 -14.625 -6.516 1 96.38 101 LEU A N 1
ATOM 765 C CA . LEU A 1 101 ? -7.191 -14.578 -7.262 1 96.38 101 LEU A CA 1
ATOM 766 C C . LEU A 1 101 ? -6.641 -15.977 -7.488 1 96.38 101 LEU A C 1
ATOM 768 O O . LEU A 1 101 ? -6.762 -16.844 -6.617 1 96.38 101 LEU A O 1
ATOM 772 N N . ILE A 1 102 ? -5.953 -16.109 -8.688 1 95.31 102 ILE A N 1
ATOM 773 C CA . ILE A 1 102 ? -5.16 -17.281 -9.023 1 95.31 102 ILE A CA 1
ATOM 774 C C . ILE A 1 102 ? -3.818 -16.859 -9.609 1 95.31 102 ILE A C 1
ATOM 776 O O . ILE A 1 102 ? -3.771 -16.094 -10.578 1 95.31 102 ILE A O 1
ATOM 780 N N . PHE A 1 103 ? -2.785 -17.297 -9.008 1 95.88 103 PHE A N 1
ATOM 781 C CA . PHE A 1 103 ? -1.458 -17.094 -9.578 1 95.88 103 PHE A CA 1
ATOM 782 C C . PHE A 1 103 ? -0.941 -18.375 -10.219 1 95.88 103 PHE A C 1
ATOM 784 O O . PHE A 1 103 ? -0.703 -19.375 -9.531 1 95.88 103 PHE A O 1
ATOM 791 N N . HIS A 1 104 ? -0.761 -18.312 -11.5 1 93.75 104 HIS A N 1
ATOM 792 C CA . HIS A 1 104 ? -0.291 -19.484 -12.234 1 93.75 104 HIS A CA 1
ATOM 793 C C . HIS A 1 104 ? 1.23 -19.578 -12.203 1 93.75 104 HIS A C 1
ATOM 795 O O . HIS A 1 104 ? 1.897 -19.297 -13.203 1 93.75 104 HIS A O 1
ATOM 801 N N . SER A 1 105 ? 1.682 -20.031 -11.086 1 91.44 105 SER A N 1
ATOM 802 C CA . SER A 1 105 ? 3.113 -20.156 -10.828 1 91.44 105 SER A CA 1
ATOM 803 C C . SER A 1 105 ? 3.77 -21.109 -11.812 1 91.44 105 SER A C 1
ATOM 805 O O . SER A 1 105 ? 3.219 -22.172 -12.125 1 91.44 105 SER A O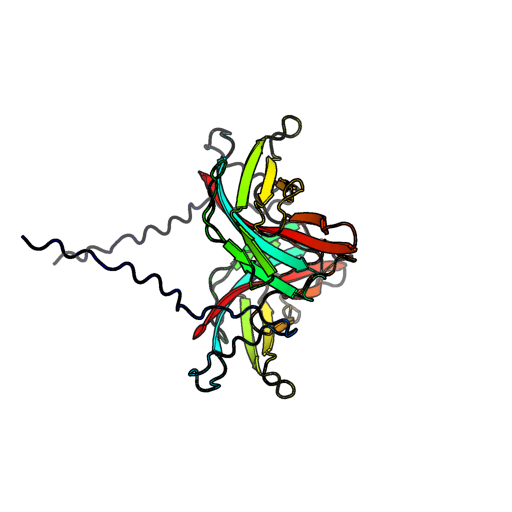 1
ATOM 807 N N . SER A 1 106 ? 4.957 -20.719 -12.266 1 87.62 106 SER A N 1
ATOM 808 C CA . SER A 1 106 ? 5.723 -21.594 -13.141 1 87.62 106 SER A CA 1
ATOM 809 C C . SER A 1 106 ? 6.496 -22.641 -12.344 1 87.62 106 SER A C 1
ATOM 811 O O . SER A 1 106 ? 7 -23.609 -12.906 1 87.62 106 SER A O 1
ATOM 813 N N . VAL A 1 107 ? 6.566 -22.422 -11.094 1 80.44 107 VAL A N 1
ATOM 814 C CA . VAL A 1 107 ? 7.383 -23.297 -10.258 1 80.44 107 VAL A CA 1
ATOM 815 C C . VAL A 1 107 ? 6.52 -24.422 -9.68 1 80.44 107 VAL A C 1
ATOM 817 O O . VAL A 1 107 ? 7.016 -25.5 -9.383 1 80.44 107 VAL A O 1
ATOM 820 N N . ILE A 1 108 ? 5.297 -24.109 -9.492 1 76.56 108 ILE A N 1
ATOM 821 C CA . ILE A 1 108 ? 4.383 -25.109 -8.961 1 76.56 108 ILE A CA 1
ATOM 822 C C . ILE A 1 108 ? 3.793 -25.938 -10.109 1 76.56 108 ILE A C 1
ATOM 824 O O . ILE A 1 108 ? 2.902 -25.469 -10.82 1 76.56 108 ILE A O 1
ATOM 828 N N . GLU A 1 109 ? 4.309 -27.047 -10.32 1 69.75 109 GLU A N 1
ATOM 829 C CA . GLU A 1 109 ? 3.889 -27.875 -11.461 1 69.75 109 GLU A CA 1
ATOM 830 C C . GLU A 1 109 ? 2.936 -28.969 -11.016 1 69.75 109 GLU A C 1
ATOM 832 O O . GLU A 1 109 ? 2.002 -29.328 -11.742 1 69.75 109 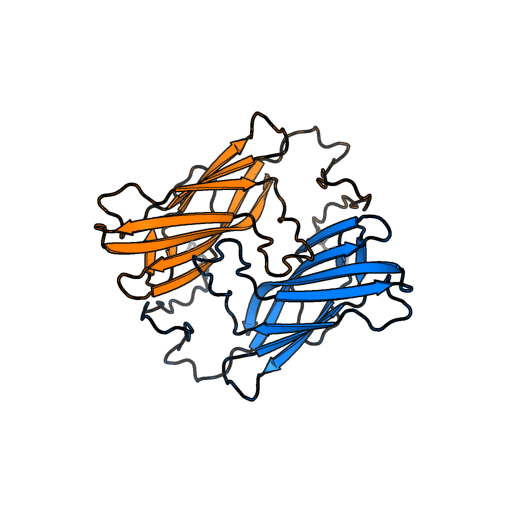GLU A O 1
ATOM 837 N N . ASP A 1 110 ? 3.062 -29.422 -9.914 1 70.94 110 ASP A N 1
ATOM 838 C CA . ASP A 1 110 ? 2.346 -30.625 -9.531 1 70.94 110 ASP A CA 1
ATOM 839 C C . ASP A 1 110 ? 1.284 -30.328 -8.477 1 70.94 110 ASP A C 1
ATOM 841 O O . ASP A 1 110 ? 0.805 -31.25 -7.797 1 70.94 110 ASP A O 1
ATOM 845 N N . ALA A 1 111 ? 1.055 -29.203 -8.219 1 76.75 111 ALA A N 1
ATOM 846 C CA . ALA A 1 111 ? 0.067 -28.844 -7.199 1 76.75 111 ALA A CA 1
ATOM 847 C C . ALA A 1 111 ? -0.844 -27.719 -7.688 1 76.75 111 ALA A C 1
ATOM 849 O O . ALA A 1 111 ? -0.648 -27.188 -8.781 1 76.75 111 ALA A O 1
ATOM 850 N N . SER A 1 112 ? -1.933 -27.578 -6.973 1 86.38 112 SER A N 1
ATOM 851 C CA . SER A 1 112 ? -2.824 -26.469 -7.281 1 86.38 112 SER A CA 1
ATOM 852 C C . SER A 1 112 ? -2.102 -25.125 -7.164 1 86.38 112 SER A C 1
ATOM 854 O O . SER A 1 112 ? -1.275 -24.938 -6.27 1 86.38 112 SER A O 1
ATOM 856 N N . PRO A 1 113 ? -2.355 -24.281 -8.141 1 90.69 113 PRO A N 1
ATOM 857 C CA . PRO A 1 113 ? -1.731 -22.953 -8.039 1 90.69 113 PRO A CA 1
ATOM 858 C C . PRO A 1 113 ? -2.174 -22.188 -6.793 1 90.69 113 PRO A C 1
ATOM 860 O O . PRO A 1 113 ? -3.252 -22.453 -6.25 1 90.69 113 PRO A O 1
ATOM 863 N N . PRO A 1 114 ? -1.354 -21.266 -6.289 1 92.69 114 PRO A N 1
ATOM 864 C CA . PRO A 1 114 ? -1.785 -20.391 -5.191 1 92.69 114 PRO A CA 1
ATOM 865 C C . PRO A 1 114 ? -3.068 -19.625 -5.512 1 92.69 114 PRO A C 1
ATOM 867 O O . PRO A 1 114 ? -3.15 -18.969 -6.547 1 92.69 114 PRO A O 1
ATOM 870 N N . THR A 1 115 ? -4.008 -19.75 -4.672 1 94.62 115 THR A N 1
ATOM 871 C CA . THR A 1 115 ? -5.281 -19.062 -4.781 1 94.62 115 THR A CA 1
ATOM 872 C C . THR A 1 115 ? -5.656 -18.406 -3.455 1 94.62 115 THR A C 1
ATOM 874 O O . THR A 1 115 ? -5.352 -18.938 -2.387 1 94.62 115 THR A O 1
ATOM 877 N N . CYS A 1 116 ? -6.289 -17.266 -3.566 1 96.38 116 CYS A N 1
ATOM 878 C CA . CYS A 1 116 ? -6.805 -16.641 -2.357 1 96.38 116 CYS A CA 1
ATOM 879 C C . CYS A 1 116 ? -7.891 -15.617 -2.689 1 96.38 116 CYS A C 1
ATOM 881 O O . CYS A 1 116 ? -8.164 -15.359 -3.863 1 96.38 116 CYS A O 1
ATOM 883 N N . LYS A 1 117 ? -8.523 -15.164 -1.637 1 96.56 117 LYS A N 1
ATOM 884 C CA . LYS A 1 117 ? -9.617 -14.203 -1.773 1 96.56 117 LYS A CA 1
ATOM 885 C C . LYS A 1 117 ? -9.344 -12.945 -0.951 1 96.56 117 LYS A C 1
ATOM 887 O O . LYS A 1 117 ? -8.859 -13.031 0.179 1 96.56 117 LYS A O 1
ATOM 892 N N . ILE A 1 118 ? -9.672 -11.836 -1.536 1 96.62 118 ILE A N 1
ATOM 893 C CA . ILE A 1 118 ? -9.531 -10.555 -0.864 1 96.62 118 ILE A CA 1
ATOM 894 C C . ILE A 1 118 ? -10.891 -9.883 -0.731 1 96.62 118 ILE A C 1
ATOM 896 O O . ILE A 1 118 ? -11.516 -9.523 -1.733 1 96.62 118 ILE A O 1
ATOM 900 N N . PRO A 1 119 ? -11.383 -9.742 0.483 1 94.81 119 PRO A N 1
ATOM 901 C CA . PRO A 1 119 ? -12.523 -8.828 0.615 1 94.81 119 PRO A CA 1
ATOM 902 C C . PRO A 1 119 ? -12.188 -7.406 0.179 1 94.81 119 PRO A C 1
ATOM 904 O O . PRO A 1 119 ? -11.133 -6.875 0.547 1 94.81 119 PRO A O 1
ATOM 907 N N . PHE A 1 120 ? -13.086 -6.852 -0.659 1 93.88 120 PHE A N 1
ATOM 908 C CA . PHE A 1 120 ? -12.789 -5.547 -1.241 1 93.88 120 PHE A CA 1
ATOM 909 C C . PHE A 1 120 ? -14.062 -4.723 -1.401 1 93.88 120 PHE A C 1
ATOM 911 O O . PHE A 1 120 ? -15.07 -5.223 -1.899 1 93.88 120 PHE A O 1
ATOM 918 N N . ASN A 1 121 ? -13.969 -3.521 -0.957 1 90.56 121 ASN A N 1
ATOM 919 C CA . ASN A 1 121 ? -15.141 -2.654 -1.072 1 90.56 121 ASN A CA 1
ATOM 920 C C . ASN A 1 121 ? -14.828 -1.403 -1.89 1 90.56 121 ASN A C 1
ATOM 922 O O . ASN A 1 121 ? -15.57 -0.42 -1.834 1 90.56 121 ASN A O 1
ATOM 926 N N . GLY A 1 122 ? -13.656 -1.382 -2.533 1 90.81 122 GLY A N 1
ATOM 927 C CA . GLY A 1 122 ? -13.32 -0.279 -3.418 1 90.81 122 GLY A CA 1
ATOM 928 C C . GLY A 1 122 ? -12.547 0.829 -2.723 1 90.81 122 GLY A C 1
ATOM 929 O O . GLY A 1 122 ? -12.484 1.955 -3.221 1 90.81 122 GLY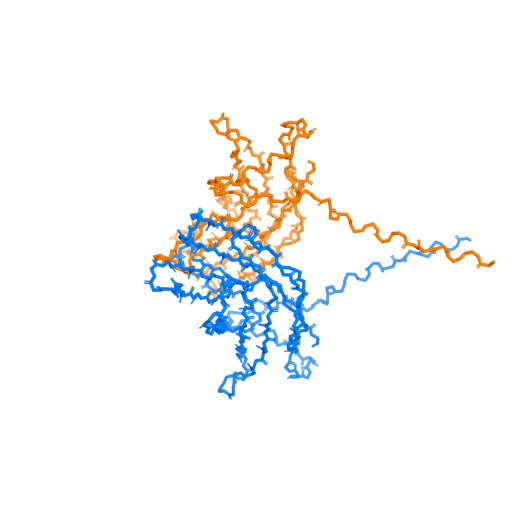 A O 1
ATOM 930 N N . THR A 1 123 ? -12.094 0.5 -1.578 1 92.12 123 THR A N 1
ATOM 931 C CA . THR A 1 123 ? -11.305 1.492 -0.856 1 92.12 123 THR A CA 1
ATOM 932 C C . THR A 1 123 ? -10.188 0.822 -0.062 1 92.12 123 THR A C 1
ATOM 934 O O . THR A 1 123 ? -9.992 -0.39 -0.161 1 92.12 123 THR A O 1
ATOM 937 N N . TYR A 1 124 ? -9.391 1.652 0.577 1 95.44 124 TYR A N 1
ATOM 938 C CA . TYR A 1 124 ? -8.297 1.173 1.42 1 95.44 124 TYR A CA 1
ATOM 939 C C . TYR A 1 124 ? -8.828 0.686 2.766 1 95.44 124 TYR A C 1
ATOM 941 O O . TYR A 1 124 ? -9.945 1.02 3.158 1 95.44 124 TYR A O 1
ATOM 949 N N . LEU A 1 125 ? -8.055 -0.132 3.459 1 96.38 125 LEU A N 1
ATOM 950 C CA . LEU A 1 125 ? -8.398 -0.609 4.793 1 96.38 125 LEU A CA 1
ATOM 951 C C . LEU A 1 125 ? -8.289 0.516 5.816 1 96.38 125 LEU A C 1
ATOM 953 O O . LEU A 1 125 ? -7.531 1.467 5.625 1 96.38 125 LEU A O 1
ATOM 957 N N . ILE A 1 126 ? -9.047 0.385 6.832 1 93.81 126 ILE A N 1
ATOM 958 C CA . ILE A 1 126 ? -9.047 1.378 7.898 1 93.81 126 ILE A CA 1
ATOM 959 C C . ILE A 1 126 ? -8.039 0.982 8.977 1 93.81 126 ILE A C 1
ATOM 961 O O . ILE A 1 126 ? -8.156 -0.085 9.586 1 93.81 126 ILE A O 1
ATOM 965 N N . PRO A 1 127 ? -7.07 1.87 9.195 1 94.88 127 PRO A N 1
ATOM 966 C CA . PRO A 1 127 ? -6.066 1.523 10.203 1 94.88 127 PRO A CA 1
ATOM 967 C C . PRO A 1 127 ? -6.547 1.769 11.633 1 94.88 127 PRO A C 1
ATOM 969 O O . PRO A 1 127 ? -7.59 2.4 11.836 1 94.88 127 PRO A O 1
ATOM 972 N N . SER A 1 128 ? -5.812 1.191 12.531 1 93.06 128 SER A N 1
ATOM 973 C CA . SER A 1 128 ? -6.039 1.424 13.953 1 93.06 128 SER A CA 1
ATOM 974 C C . SER A 1 128 ? -4.77 1.91 14.648 1 93.06 128 SER A C 1
ATOM 976 O O . SER A 1 128 ? -3.668 1.472 14.312 1 93.06 128 SER A O 1
ATOM 978 N N . ALA A 1 129 ? -5.004 2.752 15.609 1 91.94 129 ALA A N 1
ATOM 979 C CA . ALA A 1 129 ? -3.857 3.264 16.359 1 91.94 129 ALA A CA 1
ATOM 980 C C . ALA A 1 129 ? -3.162 2.143 17.125 1 91.94 129 ALA A C 1
ATOM 982 O O . ALA A 1 129 ? -1.989 2.266 17.484 1 91.94 129 ALA A O 1
ATOM 983 N N . LYS A 1 130 ? -3.832 1.057 17.422 1 92.06 130 LYS A N 1
ATOM 984 C CA . LYS A 1 130 ? -3.262 -0.089 18.125 1 92.06 130 LYS A CA 1
ATOM 985 C C . LYS A 1 130 ? -2.301 -0.861 17.219 1 92.06 130 LYS A C 1
ATOM 987 O O . LYS A 1 130 ? -1.386 -1.527 17.719 1 92.06 130 LYS A O 1
ATOM 992 N N . GLU A 1 131 ? -2.49 -0.803 15.914 1 93.44 131 GLU A N 1
ATOM 993 C CA . GLU A 1 131 ? -1.64 -1.454 14.922 1 93.44 131 GLU A CA 1
ATOM 994 C C . GLU A 1 131 ? -1.26 -0.489 13.805 1 93.44 131 GLU A C 1
ATOM 996 O O . GLU A 1 131 ? -1.676 -0.666 12.656 1 93.44 131 GLU A O 1
ATOM 1001 N N . PRO A 1 132 ? -0.422 0.46 14.148 1 93.56 132 PRO A N 1
ATOM 1002 C CA . PRO A 1 132 ? -0.136 1.512 13.172 1 93.56 132 PRO A CA 1
ATOM 1003 C C . PRO A 1 132 ? 0.604 0.989 11.938 1 93.56 132 PRO A C 1
ATOM 1005 O O . PRO A 1 132 ? 0.643 1.661 10.906 1 93.56 132 PRO A O 1
ATOM 1008 N N . GLU A 1 133 ? 1.141 -0.223 12.031 1 94.31 133 GLU A N 1
ATOM 1009 C CA . GLU A 1 133 ? 1.942 -0.764 10.938 1 94.31 133 GLU A CA 1
ATOM 1010 C C . GLU A 1 133 ? 1.1 -1.64 10.016 1 94.31 133 GLU A C 1
ATOM 1012 O O . GLU A 1 133 ? 1.601 -2.162 9.016 1 94.31 133 GLU A O 1
ATOM 1017 N N . MET A 1 134 ? -0.097 -1.709 10.266 1 94.88 134 MET A N 1
ATOM 1018 C CA . MET A 1 134 ? -0.957 -2.576 9.461 1 94.88 134 MET A CA 1
ATOM 1019 C C . MET A 1 134 ? -1.046 -2.074 8.023 1 94.88 134 MET A C 1
ATOM 1021 O O . MET A 1 134 ? -0.86 -0.883 7.77 1 94.88 134 MET A O 1
ATOM 1025 N N . SER A 1 135 ? -1.346 -3.025 7.16 1 97.44 135 SER A N 1
ATOM 1026 C CA . SER A 1 135 ? -1.528 -2.68 5.754 1 97.44 135 SER A CA 1
ATOM 1027 C C . SER A 1 135 ? -2.811 -1.881 5.543 1 97.44 135 SER A C 1
ATOM 1029 O O . SER A 1 135 ? -3.846 -2.193 6.137 1 97.44 135 SER A O 1
ATOM 1031 N N . LEU A 1 136 ? -2.721 -0.864 4.684 1 97.81 136 LEU A N 1
ATOM 1032 C CA . LEU A 1 136 ? -3.924 -0.178 4.227 1 97.81 136 LEU A CA 1
ATOM 1033 C C . LEU A 1 136 ? -4.457 -0.81 2.945 1 97.81 136 LEU A C 1
ATOM 1035 O O . LEU A 1 136 ? -5.551 -0.473 2.49 1 97.81 136 LEU A O 1
ATOM 1039 N N . LEU A 1 137 ? -3.66 -1.604 2.385 1 98.19 137 LEU A N 1
ATOM 1040 C CA . LEU A 1 137 ? -4.062 -2.26 1.146 1 98.19 137 LEU A CA 1
ATOM 1041 C C . LEU A 1 137 ? -4.828 -3.549 1.438 1 98.19 137 LEU A C 1
ATOM 1043 O O . LEU A 1 137 ? -4.348 -4.402 2.188 1 98.19 137 LEU A O 1
ATOM 1047 N N . PRO A 1 138 ? -6.004 -3.697 0.847 1 97.38 138 PRO A N 1
ATOM 1048 C CA . PRO A 1 138 ? -6.648 -5.012 0.935 1 97.38 138 PRO A CA 1
ATOM 1049 C C . PRO A 1 138 ? -5.762 -6.141 0.417 1 97.38 138 PRO A C 1
ATOM 1051 O O . PRO A 1 138 ? -5.047 -5.965 -0.573 1 97.38 138 PRO A O 1
ATOM 1054 N N . HIS A 1 139 ? -5.801 -7.27 1.14 1 98.25 139 HIS A N 1
ATOM 1055 C CA . HIS A 1 139 ? -4.789 -8.258 0.784 1 98.25 139 HIS A CA 1
ATOM 1056 C C . HIS A 1 139 ? -5.219 -9.664 1.186 1 98.25 139 HIS A C 1
ATOM 1058 O O . HIS A 1 139 ? -6.207 -9.828 1.904 1 98.25 139 HIS A O 1
ATOM 1064 N N . CYS A 1 140 ? -4.504 -10.633 0.676 1 97.94 140 CYS A N 1
ATOM 1065 C CA . CYS A 1 140 ? -4.562 -12.023 1.109 1 97.94 140 CYS A CA 1
ATOM 1066 C C . CYS A 1 140 ? -3.17 -12.641 1.144 1 97.94 140 CYS A C 1
ATOM 1068 O O . CYS A 1 140 ? -2.215 -12.055 0.628 1 97.94 140 CYS A O 1
ATOM 1070 N N . PHE A 1 141 ? -3.018 -13.719 1.84 1 97.31 141 PHE A N 1
ATOM 1071 C CA . PHE A 1 141 ? -1.764 -14.414 2.094 1 97.31 141 PHE A CA 1
ATOM 1072 C C . PHE A 1 141 ? -1.938 -15.922 1.928 1 97.31 141 PHE A C 1
ATOM 1074 O O . PHE A 1 141 ? -2.918 -16.5 2.41 1 97.31 141 PHE A O 1
ATOM 1081 N N . VAL A 1 142 ? -0.968 -16.5 1.163 1 94.69 142 VAL A N 1
ATOM 1082 C CA . VAL A 1 142 ? -1.017 -17.938 0.9 1 94.69 142 VAL A CA 1
ATOM 1083 C C . VAL A 1 142 ? 0.348 -18.547 1.181 1 94.69 142 VAL A C 1
ATOM 1085 O O . VAL A 1 142 ? 1.384 -17.969 0.85 1 94.69 142 VAL A O 1
ATOM 1088 N N . MET A 1 143 ? 0.26 -19.656 1.808 1 90.62 143 MET A N 1
ATOM 1089 C CA . MET A 1 143 ? 1.46 -20.469 1.977 1 90.62 143 MET A CA 1
ATOM 1090 C C . MET A 1 143 ? 1.33 -21.797 1.225 1 90.62 143 MET A C 1
ATOM 1092 O O . MET A 1 143 ? 0.287 -22.438 1.283 1 90.62 143 MET A O 1
ATOM 1096 N N . ASP A 1 144 ? 2.332 -22.094 0.53 1 83.31 144 ASP A N 1
ATOM 1097 C CA . ASP A 1 144 ? 2.338 -23.344 -0.218 1 83.31 144 ASP A CA 1
ATOM 1098 C C . ASP A 1 144 ? 3.643 -24.109 0.003 1 83.31 144 ASP A C 1
ATOM 1100 O O . ASP A 1 144 ? 4.695 -23.5 0.207 1 83.31 144 ASP A O 1
ATOM 1104 N N . SER A 1 145 ? 3.5 -25.344 0.223 1 77.25 145 SER A N 1
ATOM 1105 C CA . SER A 1 145 ? 4.684 -26.188 0.362 1 77.25 145 SER A CA 1
ATOM 1106 C C . SER A 1 145 ? 4.988 -26.922 -0.937 1 77.25 145 SER A C 1
ATOM 1108 O O . SER A 1 145 ? 4.094 -27.5 -1.559 1 77.25 145 SER A O 1
ATOM 1110 N N . ARG A 1 146 ? 6.133 -26.672 -1.423 1 66 146 ARG A N 1
ATOM 1111 C CA . ARG A 1 146 ? 6.637 -27.469 -2.541 1 66 146 ARG A CA 1
ATOM 1112 C C . ARG A 1 146 ? 7.371 -28.703 -2.047 1 66 146 ARG A C 1
ATOM 1114 O O . ARG A 1 146 ? 8.273 -28.609 -1.215 1 66 146 ARG A O 1
ATOM 1121 N N . GLU A 1 147 ? 6.93 -29.859 -2.727 1 65.56 147 GLU A N 1
ATOM 1122 C CA . GLU A 1 147 ? 7.516 -31.172 -2.447 1 65.56 147 GLU A CA 1
ATOM 1123 C C . GLU A 1 147 ? 7.5 -31.469 -0.951 1 65.56 147 GLU A C 1
ATOM 1125 O O . GLU A 1 147 ? 8.234 -32.344 -0.48 1 65.56 147 GLU A O 1
ATOM 1130 N N . GLY A 1 148 ? 6.801 -30.672 -0.149 1 66.44 148 GLY A N 1
ATOM 1131 C CA . GLY A 1 148 ? 6.641 -30.938 1.271 1 66.44 148 GLY A CA 1
ATOM 1132 C C . GLY A 1 148 ? 7.715 -30.312 2.129 1 66.44 148 GLY A C 1
ATOM 1133 O O . GLY A 1 148 ? 7.617 -30.297 3.357 1 66.44 148 GLY A O 1
ATOM 1134 N N . TYR A 1 149 ? 8.852 -29.797 1.507 1 76.06 149 TYR A N 1
ATOM 1135 C CA . TYR A 1 149 ? 9.969 -29.344 2.328 1 76.06 149 TYR A CA 1
ATOM 1136 C C . TYR A 1 149 ? 10.242 -27.859 2.121 1 76.06 149 TYR A C 1
ATOM 1138 O O . TYR A 1 149 ? 10.742 -27.188 3.02 1 76.06 149 TYR A O 1
ATOM 1146 N N . HIS A 1 150 ? 9.93 -27.406 0.953 1 82.56 150 HIS A N 1
ATOM 1147 C CA . HIS A 1 150 ? 10.219 -26 0.689 1 82.56 150 HIS A CA 1
ATOM 1148 C C . HIS A 1 150 ? 8.938 -25.156 0.694 1 82.56 150 HIS A C 1
ATOM 1150 O O . HIS A 1 150 ? 8.039 -25.391 -0.119 1 82.56 150 HIS A O 1
ATOM 1156 N N . MET A 1 151 ? 8.984 -24.234 1.652 1 89.31 151 MET A N 1
ATOM 1157 C CA . MET A 1 151 ? 7.797 -23.391 1.773 1 89.31 151 MET A CA 1
ATOM 1158 C C . MET A 1 151 ? 7.902 -22.172 0.863 1 89.31 151 MET A C 1
ATOM 1160 O O . MET A 1 151 ? 8.977 -21.578 0.733 1 89.31 151 MET A O 1
ATOM 1164 N N . THR A 1 152 ? 6.879 -21.891 0.201 1 92.19 152 THR A N 1
ATOM 1165 C CA . THR A 1 152 ? 6.734 -20.641 -0.533 1 92.19 152 THR A CA 1
ATOM 1166 C C . THR A 1 152 ? 5.543 -19.844 -0.007 1 92.19 152 THR A C 1
ATOM 1168 O O . THR A 1 152 ? 4.465 -20.391 0.207 1 92.19 152 THR A O 1
ATOM 1171 N N . TYR A 1 153 ? 5.82 -18.578 0.213 1 94.25 153 TYR A N 1
ATOM 1172 C CA . TYR A 1 153 ? 4.809 -17.656 0.729 1 94.25 153 TYR A CA 1
ATOM 1173 C C . TYR A 1 153 ? 4.434 -16.625 -0.315 1 94.25 153 TYR A C 1
ATOM 1175 O O . TYR A 1 153 ? 5.301 -16.078 -1.005 1 94.25 153 TYR A O 1
ATOM 1183 N N . TYR A 1 154 ? 3.121 -16.391 -0.441 1 95.94 154 TYR A N 1
ATOM 1184 C CA . TYR A 1 154 ? 2.607 -15.422 -1.404 1 95.94 154 TYR A CA 1
ATOM 1185 C C . TYR A 1 154 ? 1.767 -14.352 -0.712 1 95.94 154 TYR A C 1
ATOM 1187 O O . TYR A 1 154 ? 0.834 -14.672 0.028 1 95.94 154 TYR A O 1
ATOM 1195 N N . TRP A 1 155 ? 2.133 -13.109 -0.917 1 97.75 155 TRP A N 1
ATOM 1196 C CA . TRP A 1 155 ? 1.285 -11.984 -0.553 1 97.75 155 TRP A CA 1
ATOM 1197 C C . TRP A 1 155 ? 0.723 -11.305 -1.796 1 97.75 155 TRP A C 1
ATOM 1199 O O . TRP A 1 155 ? 1.473 -10.938 -2.705 1 97.75 155 TRP A O 1
ATOM 1209 N N . PHE A 1 156 ? -0.561 -11.133 -1.831 1 98.25 156 PHE A N 1
ATOM 1210 C CA . PHE A 1 156 ? -1.233 -10.344 -2.857 1 98.25 156 PHE A CA 1
ATOM 1211 C C . PHE A 1 156 ? -1.971 -9.164 -2.238 1 98.25 156 PHE A C 1
ATOM 1213 O O . PHE A 1 156 ? -2.869 -9.352 -1.413 1 98.25 156 PHE A O 1
ATOM 1220 N N . LYS A 1 157 ? -1.619 -7.941 -2.607 1 98.5 157 LYS A N 1
ATOM 1221 C CA . LYS A 1 157 ? -2.258 -6.734 -2.088 1 98.5 157 LYS A CA 1
ATOM 1222 C C . LYS A 1 157 ? -2.795 -5.863 -3.221 1 98.5 157 LYS A C 1
ATOM 1224 O O . LYS A 1 157 ? -2.074 -5.566 -4.176 1 98.5 157 LYS A O 1
ATOM 1229 N N . ILE A 1 158 ? -4.027 -5.469 -3.139 1 98.38 158 ILE A N 1
ATOM 1230 C CA . ILE A 1 158 ? -4.582 -4.551 -4.129 1 98.38 158 ILE A CA 1
ATOM 1231 C C . ILE A 1 158 ? -3.949 -3.17 -3.961 1 98.38 158 ILE A C 1
ATOM 1233 O O . ILE A 1 158 ? -4.168 -2.498 -2.951 1 98.38 158 ILE A O 1
ATOM 1237 N N . PHE A 1 159 ? -3.203 -2.812 -4.984 1 98.38 159 PHE A N 1
ATOM 1238 C CA . PHE A 1 159 ? -2.42 -1.583 -4.949 1 98.38 159 PHE A CA 1
ATOM 1239 C C . PHE A 1 159 ? -3.25 -0.398 -5.43 1 98.38 159 PHE A C 1
ATOM 1241 O O . PHE A 1 159 ? -3.273 0.652 -4.785 1 98.38 159 PHE A O 1
ATOM 1248 N N . ASP A 1 160 ? -3.918 -0.506 -6.539 1 97.75 160 ASP A N 1
ATOM 1249 C CA . ASP A 1 160 ? -4.754 0.517 -7.156 1 97.75 160 ASP A CA 1
ATOM 1250 C C . ASP A 1 160 ? -5.879 -0.114 -7.977 1 97.75 160 ASP A C 1
ATOM 1252 O O . ASP A 1 160 ? -5.867 -1.319 -8.234 1 97.75 160 ASP A O 1
ATOM 1256 N N . TRP A 1 161 ? -6.895 0.696 -8.242 1 96.75 161 TRP A N 1
ATOM 1257 C CA . TRP A 1 161 ? -8.047 0.162 -8.969 1 96.75 161 TRP A CA 1
ATOM 1258 C C . TRP A 1 161 ? -8.688 1.235 -9.836 1 96.75 161 TRP A C 1
ATOM 1260 O O . TRP A 1 161 ? -8.547 2.432 -9.57 1 96.75 161 TRP A O 1
ATOM 1270 N N . ASN A 1 162 ? -9.289 0.716 -10.883 1 95.25 162 ASN A N 1
ATOM 1271 C CA . ASN A 1 162 ? -10.164 1.509 -11.734 1 95.25 162 ASN A CA 1
ATOM 1272 C C . ASN A 1 162 ? -11.578 0.938 -11.766 1 95.25 162 ASN A C 1
ATOM 1274 O O . ASN A 1 162 ? -11.766 -0.281 -11.781 1 95.25 162 ASN A O 1
ATOM 1278 N N . PHE A 1 163 ? -12.516 1.908 -11.766 1 90.62 163 PHE A N 1
ATOM 1279 C CA . PHE A 1 163 ? -13.906 1.522 -11.93 1 90.62 163 PHE A CA 1
ATOM 1280 C C . PHE A 1 163 ? -14.422 1.937 -13.305 1 90.62 163 PHE A C 1
ATOM 1282 O O . PHE A 1 163 ? -13.883 2.854 -13.93 1 90.62 163 PHE A O 1
ATOM 1289 N N . SER A 1 164 ? -15.406 1.239 -13.789 1 83.88 164 SER A N 1
ATOM 1290 C CA . SER A 1 164 ? -16.125 1.599 -15 1 83.88 164 SER A CA 1
ATOM 1291 C C . SER A 1 164 ? -17.578 1.97 -14.695 1 83.88 164 SER A C 1
ATOM 1293 O O . SER A 1 164 ? -18.172 1.461 -13.742 1 83.88 164 SER A O 1
ATOM 1295 N N . MET B 1 1 ? 5.258 2.689 -50.719 1 25.23 1 MET B N 1
ATOM 1296 C CA . MET B 1 1 ? 4.227 2.998 -49.719 1 25.23 1 MET B CA 1
ATOM 1297 C C . MET B 1 1 ? 4.613 2.459 -48.344 1 25.23 1 MET B C 1
ATOM 1299 O O . MET B 1 1 ? 4.445 1.271 -48.062 1 25.23 1 MET B O 1
ATOM 1303 N N . ASP B 1 2 ? 5.789 2.916 -47.719 1 24.14 2 ASP B N 1
ATOM 1304 C CA . ASP B 1 2 ? 6.777 2.484 -46.719 1 24.14 2 ASP B CA 1
ATOM 1305 C C . ASP B 1 2 ? 6.227 2.592 -45.312 1 24.14 2 ASP B C 1
ATOM 1307 O O . ASP B 1 2 ? 5.82 3.672 -44.875 1 24.14 2 ASP B O 1
ATOM 1311 N N . GLN B 1 3 ? 5.598 1.454 -44.75 1 21.34 3 GLN B N 1
ATOM 1312 C CA . GLN B 1 3 ? 4.902 1.237 -43.469 1 21.34 3 GLN B CA 1
ATOM 1313 C C . GLN B 1 3 ? 5.805 1.562 -42.281 1 21.34 3 GLN B C 1
ATOM 1315 O O . GLN B 1 3 ? 6.82 0.899 -42.062 1 21.34 3 GLN B O 1
ATOM 1320 N N . ASP B 1 4 ? 5.938 2.816 -41.969 1 20.62 4 ASP B N 1
ATOM 1321 C CA . ASP B 1 4 ? 6.68 3.373 -40.844 1 20.62 4 ASP B CA 1
ATOM 1322 C C . ASP B 1 4 ? 6.199 2.777 -39.5 1 20.62 4 ASP B C 1
ATOM 1324 O O . ASP B 1 4 ? 5.094 3.068 -39.062 1 20.62 4 ASP B O 1
ATOM 1328 N N . ILE B 1 5 ? 6.566 1.535 -39.156 1 23.61 5 ILE B N 1
ATOM 1329 C CA . ILE B 1 5 ? 6.27 0.799 -37.938 1 23.61 5 ILE B CA 1
ATOM 1330 C C . ILE B 1 5 ? 6.781 1.578 -36.719 1 23.61 5 ILE B C 1
ATOM 1332 O O . ILE B 1 5 ? 7.98 1.833 -36.594 1 23.61 5 ILE B O 1
ATOM 1336 N N . ALA B 1 6 ? 5.957 2.486 -36.219 1 20.53 6 ALA B N 1
ATOM 1337 C CA . ALA B 1 6 ? 6.137 3.303 -35 1 20.53 6 ALA B CA 1
ATOM 1338 C C . ALA B 1 6 ? 6.684 2.467 -33.875 1 20.53 6 ALA B C 1
ATOM 1340 O O . ALA B 1 6 ? 6.102 1.439 -33.5 1 20.53 6 ALA B O 1
ATOM 1341 N N . ARG B 1 7 ? 7.961 2.629 -33.562 1 21.58 7 ARG B N 1
ATOM 1342 C CA . ARG B 1 7 ? 8.789 2.062 -32.5 1 21.58 7 ARG B CA 1
ATOM 1343 C C . ARG B 1 7 ? 8.203 2.375 -31.125 1 21.58 7 ARG B C 1
ATOM 1345 O O . ARG B 1 7 ? 8.078 3.543 -30.75 1 21.58 7 ARG B O 1
ATOM 1352 N N . ILE B 1 8 ? 7.168 1.688 -30.688 1 22.39 8 ILE B N 1
ATOM 1353 C CA . ILE B 1 8 ? 6.648 1.805 -29.328 1 22.39 8 ILE B CA 1
ATOM 1354 C C . ILE B 1 8 ? 7.789 1.66 -28.328 1 22.39 8 ILE B C 1
ATOM 1356 O O . ILE B 1 8 ? 8.469 0.631 -28.297 1 22.39 8 ILE B O 1
ATOM 1360 N N . SER B 1 9 ? 8.469 2.754 -28.078 1 21.17 9 SER B N 1
ATOM 1361 C CA . SER B 1 9 ? 9.547 2.861 -27.094 1 21.17 9 SER B CA 1
ATOM 1362 C C . SER B 1 9 ? 9.117 2.305 -25.734 1 21.17 9 SER B C 1
ATOM 1364 O O . SER B 1 9 ? 8.289 2.902 -25.047 1 21.17 9 SER B O 1
ATOM 1366 N N . SER B 1 10 ? 8.742 1.035 -25.641 1 25.02 10 SER B N 1
ATOM 1367 C CA . SER B 1 10 ? 8.641 0.341 -24.359 1 25.02 10 SER B CA 1
ATOM 1368 C C . SER B 1 10 ? 9.859 0.625 -23.484 1 25.02 10 SER B C 1
ATOM 1370 O O . SER B 1 10 ? 10.977 0.244 -23.828 1 25.02 10 SER B O 1
ATOM 1372 N N . GLY B 1 11 ? 9.977 1.788 -22.953 1 25.5 11 GLY B N 1
ATOM 1373 C CA . GLY B 1 11 ? 11.078 2.211 -22.094 1 25.5 11 GLY B CA 1
ATOM 1374 C C . GLY B 1 11 ? 11.422 1.195 -21.031 1 25.5 11 GLY B C 1
ATOM 1375 O O . GLY B 1 11 ? 11.469 1.528 -19.844 1 25.5 11 GLY B O 1
ATOM 1376 N N . LEU B 1 12 ? 10.82 0.006 -21.047 1 26.88 12 LEU B N 1
ATOM 1377 C CA . LEU B 1 12 ? 11.375 -0.971 -20.125 1 26.88 12 LEU B CA 1
ATOM 1378 C C . LEU B 1 12 ? 12.875 -1.127 -20.328 1 26.88 12 LEU B C 1
ATOM 1380 O O . LEU B 1 12 ? 13.328 -1.468 -21.422 1 26.88 12 LEU B O 1
ATOM 1384 N N . SER B 1 13 ? 13.539 -0.233 -19.828 1 26.58 13 SER B N 1
ATOM 1385 C CA . SER B 1 13 ? 14.945 -0.607 -19.859 1 26.58 13 SER B CA 1
ATOM 1386 C C . SER B 1 13 ? 15.141 -2.062 -19.453 1 26.58 13 SER B C 1
ATOM 1388 O O . SER B 1 13 ? 14.453 -2.559 -18.547 1 26.58 13 SER B O 1
ATOM 1390 N N . PRO B 1 14 ? 15.656 -2.924 -20.234 1 26.77 14 PRO B N 1
ATOM 1391 C CA . PRO B 1 14 ? 15.984 -4.34 -20.062 1 26.77 14 PRO B CA 1
ATOM 1392 C C . PRO B 1 14 ? 16.734 -4.621 -18.766 1 26.77 14 PRO B C 1
ATOM 1394 O O . PRO B 1 14 ? 17.391 -5.66 -18.641 1 26.77 14 PRO B O 1
ATOM 1397 N N . CYS B 1 15 ? 16.938 -3.744 -17.844 1 28.95 15 CYS B N 1
ATOM 1398 C CA . CYS B 1 15 ? 17.766 -4.332 -16.797 1 28.95 15 CYS B CA 1
ATOM 1399 C C . CYS B 1 15 ? 17.156 -5.625 -16.266 1 28.95 15 CYS B C 1
ATOM 1401 O O . CYS B 1 15 ? 16.031 -5.621 -15.758 1 28.95 15 CYS B O 1
ATOM 1403 N N . GLN B 1 16 ? 17.406 -6.672 -16.891 1 25.67 16 GLN B N 1
ATOM 1404 C CA . GLN B 1 16 ? 17.141 -8.062 -16.547 1 25.67 16 GLN B CA 1
ATOM 1405 C C . GLN B 1 16 ? 17.562 -8.344 -15.094 1 25.67 16 GLN B C 1
ATOM 1407 O O . GLN B 1 16 ? 18.719 -8.156 -14.727 1 25.67 16 GLN B O 1
ATOM 1412 N N . GLU B 1 17 ? 16.688 -8.148 -14.117 1 29.23 17 GLU B N 1
ATOM 1413 C CA . GLU B 1 17 ? 16.828 -8.516 -12.719 1 29.23 17 GLU B CA 1
ATOM 1414 C C . GLU B 1 17 ? 17.25 -9.977 -12.57 1 29.23 17 GLU B C 1
ATOM 1416 O O . GLU B 1 17 ? 16.531 -10.883 -13 1 29.23 17 GLU B O 1
ATOM 1421 N N . ASN B 1 18 ? 18.531 -10.211 -12.781 1 25.81 18 ASN B N 1
ATOM 1422 C CA . ASN B 1 18 ? 19.078 -11.477 -12.297 1 25.81 18 ASN B CA 1
ATOM 1423 C C . ASN B 1 18 ? 18.703 -11.711 -10.828 1 25.81 18 ASN B C 1
ATOM 1425 O O . ASN B 1 18 ? 18.891 -10.836 -9.992 1 25.81 18 ASN B O 1
ATOM 1429 N N . GLY B 1 19 ? 17.734 -12.508 -10.508 1 27.91 19 GLY B N 1
ATOM 1430 C CA . GLY B 1 19 ? 17.078 -13 -9.305 1 27.91 19 GLY B CA 1
ATOM 1431 C C . GLY B 1 19 ? 18.047 -13.477 -8.242 1 27.91 19 GLY B C 1
ATOM 1432 O O . GLY B 1 19 ? 17.688 -14.273 -7.375 1 27.91 19 GLY B O 1
ATOM 1433 N N . GLN B 1 20 ? 19.312 -13.305 -8.297 1 23.88 20 GLN B N 1
ATOM 1434 C CA . GLN B 1 20 ? 19.969 -13.883 -7.133 1 23.88 20 GLN B CA 1
ATOM 1435 C C . GLN B 1 20 ? 19.516 -13.188 -5.852 1 23.88 20 GLN B C 1
ATOM 1437 O O . GLN B 1 20 ? 19.188 -12 -5.867 1 23.88 20 GLN B O 1
ATOM 1442 N N . ARG B 1 21 ? 19.422 -13.961 -4.684 1 28.12 21 ARG B N 1
ATOM 1443 C CA . ARG B 1 21 ? 18.969 -13.867 -3.305 1 28.12 21 ARG B CA 1
ATOM 1444 C C . ARG B 1 21 ? 19.625 -12.695 -2.588 1 28.12 21 ARG B C 1
ATOM 1446 O O . ARG B 1 21 ? 19.594 -12.609 -1.358 1 28.12 21 ARG B O 1
ATOM 1453 N N . THR B 1 22 ? 20.5 -11.789 -3.115 1 27.48 22 THR B N 1
ATOM 1454 C CA . THR B 1 22 ? 21 -11 -1.997 1 27.48 22 THR B CA 1
ATOM 1455 C C . THR B 1 22 ? 19.875 -10.18 -1.367 1 27.48 22 THR B C 1
ATOM 1457 O O . THR B 1 22 ? 18.875 -9.883 -2.021 1 27.48 22 THR B O 1
ATOM 1460 N N . GLY B 1 23 ? 19.828 -9.891 0.011 1 26.27 23 GLY B N 1
ATOM 1461 C CA . GLY B 1 23 ? 18.953 -9.078 0.833 1 26.27 23 GLY B CA 1
ATOM 1462 C C . GLY B 1 23 ? 18.391 -7.875 0.1 1 26.27 23 GLY B C 1
ATOM 1463 O O . GLY B 1 23 ? 17.172 -7.68 0.048 1 26.27 23 GLY B O 1
ATOM 1464 N N . ALA B 1 24 ? 19.094 -6.738 0.173 1 26.25 24 ALA B N 1
ATOM 1465 C CA . ALA B 1 24 ? 18.797 -5.441 -0.429 1 26.25 24 ALA B CA 1
ATOM 1466 C C . ALA B 1 24 ? 18.938 -5.496 -1.948 1 26.25 24 ALA B C 1
ATOM 1468 O O . ALA B 1 24 ? 19.969 -5.898 -2.475 1 26.25 24 ALA B O 1
ATOM 1469 N N . MET B 1 25 ? 17.922 -5.961 -2.631 1 31.11 25 MET B N 1
ATOM 1470 C CA . MET B 1 25 ? 18.031 -5.875 -4.086 1 31.11 25 MET B CA 1
ATOM 1471 C C . MET B 1 25 ? 18.781 -4.613 -4.504 1 31.11 25 MET B C 1
ATOM 1473 O O . MET B 1 25 ? 18.234 -3.514 -4.449 1 31.11 25 MET B O 1
ATOM 1477 N N . HIS B 1 26 ? 20.062 -4.602 -4.266 1 28.67 26 HIS B N 1
ATOM 1478 C CA . HIS B 1 26 ? 20.844 -3.535 -4.879 1 28.67 26 HIS B CA 1
ATOM 1479 C C . HIS B 1 26 ? 20.734 -3.576 -6.398 1 28.67 26 HIS B C 1
ATOM 1481 O O . HIS B 1 26 ? 21.047 -4.598 -7.02 1 28.67 26 HIS B O 1
ATOM 1487 N N . PHE B 1 27 ? 19.781 -2.898 -7.02 1 30.41 27 PHE B N 1
ATOM 1488 C CA . PHE B 1 27 ? 19.859 -2.527 -8.43 1 30.41 27 PHE B CA 1
ATOM 1489 C C . PHE B 1 27 ? 21.266 -2.055 -8.789 1 30.41 27 PHE B C 1
ATOM 1491 O O . PHE B 1 27 ? 21.656 -0.931 -8.461 1 30.41 27 PHE B O 1
ATOM 1498 N N . TYR B 1 28 ? 22.234 -3.02 -8.82 1 28.81 28 TYR B N 1
ATOM 1499 C CA . TYR B 1 28 ? 23.516 -2.578 -9.398 1 28.81 28 TYR B CA 1
ATOM 1500 C C . TYR B 1 28 ? 23.422 -2.504 -10.914 1 28.81 28 TYR B C 1
ATOM 1502 O O . TYR B 1 28 ? 23.172 -3.512 -11.578 1 28.81 28 TYR B O 1
ATOM 1510 N N . CYS B 1 29 ? 22.875 -1.479 -11.578 1 31.56 29 CYS B N 1
ATOM 1511 C CA . CYS B 1 29 ? 23.219 -1.18 -12.961 1 31.56 29 CYS B CA 1
ATOM 1512 C C . CYS B 1 29 ? 24.719 -1.19 -13.172 1 31.56 29 CYS B C 1
ATOM 1514 O O . CYS B 1 29 ? 25.453 -0.512 -12.445 1 31.56 29 CYS B O 1
ATOM 1516 N N . ASP B 1 30 ? 25.281 -2.205 -13.766 1 33.47 30 ASP B N 1
ATOM 1517 C CA . ASP B 1 30 ? 26.703 -2.211 -14.078 1 33.47 30 ASP B CA 1
ATOM 1518 C C . ASP B 1 30 ? 27.203 -0.804 -14.406 1 33.47 30 ASP B C 1
ATOM 1520 O O . ASP B 1 30 ? 28.297 -0.412 -13.992 1 33.47 30 ASP B O 1
ATOM 1524 N N . GLY B 1 31 ? 26.859 -0.335 -15.781 1 35.59 31 GLY B N 1
ATOM 1525 C CA . GLY B 1 31 ? 27.391 0.926 -16.266 1 35.59 31 GLY B CA 1
ATOM 1526 C C . GLY B 1 31 ? 26.9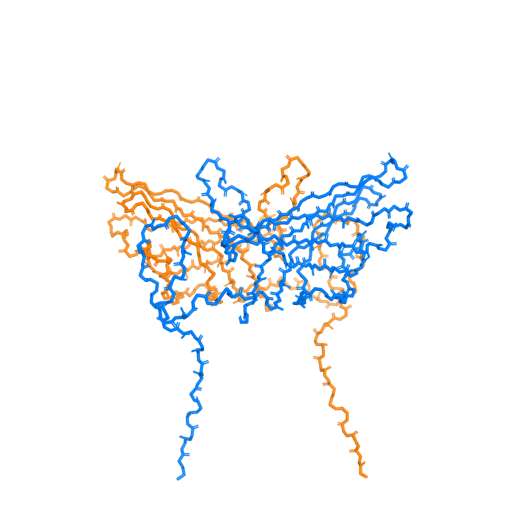53 2.119 -15.445 1 35.59 31 GLY B C 1
ATOM 1527 O O . GLY B 1 31 ? 27.141 3.268 -15.852 1 35.59 31 GLY B O 1
ATOM 1528 N N . CYS B 1 32 ? 25.812 2.006 -14.805 1 34.81 32 CYS B N 1
ATOM 1529 C CA . CYS B 1 32 ? 25.453 3.242 -14.117 1 34.81 32 CYS B CA 1
ATOM 1530 C C . CYS B 1 32 ? 26.516 3.625 -13.094 1 34.81 32 CYS B C 1
ATOM 1532 O O . CYS B 1 32 ? 26.891 2.818 -12.234 1 34.81 32 CYS B O 1
ATOM 1534 N N . SER B 1 33 ? 27.359 4.324 -13.422 1 36.47 33 SER B N 1
ATOM 1535 C CA . SER B 1 33 ? 28.031 5.125 -12.398 1 36.47 33 SER B CA 1
ATOM 1536 C C . SER B 1 33 ? 27.141 5.297 -11.164 1 36.47 33 SER B C 1
ATOM 1538 O O . SER B 1 33 ? 25.922 5.355 -11.273 1 36.47 33 SER B O 1
ATOM 1540 N N . GLY B 1 34 ? 27.375 4.691 -9.961 1 44.53 34 GLY B N 1
ATOM 1541 C CA . GLY B 1 34 ? 26.859 4.723 -8.602 1 44.53 34 GLY B CA 1
ATOM 1542 C C . GLY B 1 34 ? 25.984 5.938 -8.32 1 44.53 34 GLY B C 1
ATOM 1543 O O . GLY B 1 34 ? 25.906 6.402 -7.184 1 44.53 34 GLY B O 1
ATOM 1544 N N . GLU B 1 35 ? 25.766 6.73 -9.289 1 48.28 35 GLU B N 1
ATOM 1545 C CA . GLU B 1 35 ? 25.062 7.934 -8.859 1 48.28 35 GLU B CA 1
ATOM 1546 C C . GLU B 1 35 ? 23.734 7.586 -8.188 1 48.28 35 GLU B C 1
ATOM 1548 O O . GLU B 1 35 ? 23 6.723 -8.664 1 48.28 35 GLU B O 1
ATOM 1553 N N . LEU B 1 36 ? 23.641 7.797 -6.93 1 56.5 36 LEU B N 1
ATOM 1554 C CA . LEU B 1 36 ? 22.484 7.645 -6.051 1 56.5 36 LEU B CA 1
ATOM 1555 C C . LEU B 1 36 ? 21.219 8.172 -6.719 1 56.5 36 LEU B C 1
ATOM 1557 O O . LEU B 1 36 ? 21.188 9.312 -7.188 1 56.5 36 LEU B O 1
ATOM 1561 N N . GLN B 1 37 ? 20.328 7.316 -7.211 1 73.12 37 GLN B N 1
ATOM 1562 C CA . GLN B 1 37 ? 19.031 7.777 -7.711 1 73.12 37 GLN B CA 1
ATOM 1563 C C . GLN B 1 37 ? 18.375 8.719 -6.719 1 73.12 37 GLN B C 1
ATOM 1565 O O . GLN B 1 37 ? 18.391 8.484 -5.508 1 73.12 37 GLN B O 1
ATOM 1570 N N . LYS B 1 38 ? 18.141 9.906 -7.277 1 86.06 38 LYS B N 1
ATOM 1571 C CA . LYS B 1 38 ? 17.438 10.906 -6.465 1 86.06 38 LYS B CA 1
ATOM 1572 C C . LYS B 1 38 ? 15.93 10.789 -6.617 1 86.06 38 LYS B C 1
ATOM 1574 O O . LYS B 1 38 ? 15.422 10.625 -7.73 1 86.06 38 LYS B O 1
ATOM 1579 N N . VAL B 1 39 ? 15.312 10.859 -5.52 1 92.38 39 VAL B N 1
ATOM 1580 C CA . VAL B 1 39 ? 13.852 10.852 -5.539 1 92.38 39 VAL B CA 1
ATOM 1581 C C . VAL B 1 39 ? 13.336 12.117 -6.227 1 92.38 39 VAL B C 1
ATOM 1583 O O . VAL B 1 39 ? 13.641 13.227 -5.793 1 92.38 39 VAL B O 1
ATOM 1586 N N . SER B 1 40 ? 12.555 11.945 -7.285 1 95.06 40 SER B N 1
ATOM 1587 C CA . SER B 1 40 ? 12 13.094 -8 1 95.06 40 SER B CA 1
ATOM 1588 C C . SER B 1 40 ? 10.609 13.445 -7.484 1 95.06 40 SER B C 1
ATOM 1590 O O . SER B 1 40 ? 10.219 14.617 -7.484 1 95.06 40 SER B O 1
ATOM 1592 N N . SER B 1 41 ? 9.852 12.469 -7.137 1 96.44 41 SER B N 1
ATOM 1593 C CA . SER B 1 41 ? 8.531 12.703 -6.57 1 96.44 41 SER B CA 1
ATOM 1594 C C . SER B 1 41 ? 8.031 11.484 -5.812 1 96.44 41 SER B C 1
ATOM 1596 O O . SER B 1 41 ? 8.461 10.359 -6.086 1 96.44 41 SER B O 1
ATOM 1598 N N . LEU B 1 42 ? 7.207 11.758 -4.898 1 97.12 42 LEU B N 1
ATOM 1599 C CA . LEU B 1 42 ? 6.539 10.703 -4.145 1 97.12 42 LEU B CA 1
ATOM 1600 C C . LEU B 1 42 ? 5.023 10.891 -4.168 1 97.12 42 LEU B C 1
ATOM 1602 O O . LEU B 1 42 ? 4.539 12.023 -4.27 1 97.12 42 LEU B O 1
ATOM 1606 N N . GLN B 1 43 ? 4.324 9.797 -4.113 1 97.75 43 GLN B N 1
ATOM 1607 C CA . GLN B 1 43 ? 2.904 9.734 -3.779 1 97.75 43 GLN B CA 1
ATOM 1608 C C . GLN B 1 43 ? 2.684 9.055 -2.432 1 97.75 43 GLN B C 1
ATOM 1610 O O . GLN B 1 43 ? 3.338 8.062 -2.117 1 97.75 43 GLN B O 1
ATOM 1615 N N . PHE B 1 44 ? 1.697 9.578 -1.699 1 97.94 44 PHE B N 1
ATOM 1616 C CA . PHE B 1 44 ? 1.443 9.047 -0.364 1 97.94 44 PHE B CA 1
ATOM 1617 C C . PHE B 1 44 ? 0 8.578 -0.233 1 97.94 44 PHE B C 1
ATOM 1619 O O . PHE B 1 44 ? -0.895 9.109 -0.894 1 97.94 44 PHE B O 1
ATOM 1626 N N . LEU B 1 45 ? -0.193 7.535 0.578 1 98.38 45 LEU B N 1
ATOM 1627 C CA . LEU B 1 45 ? -1.481 7.352 1.236 1 98.38 45 LEU B CA 1
ATOM 1628 C C . LEU B 1 45 ? -1.513 8.07 2.58 1 98.38 45 LEU B C 1
ATOM 1630 O O . LEU B 1 45 ? -0.661 7.828 3.439 1 98.38 45 LEU B O 1
ATOM 1634 N N . VAL B 1 46 ? -2.451 8.945 2.715 1 97.69 46 VAL B N 1
ATOM 1635 C CA . VAL B 1 46 ? -2.609 9.703 3.955 1 97.69 46 VAL B CA 1
ATOM 1636 C C . VAL B 1 46 ? -3.93 9.32 4.625 1 97.69 46 VAL B C 1
ATOM 1638 O O . VAL B 1 46 ? -4.992 9.414 4.008 1 97.69 46 VAL B O 1
ATOM 1641 N N . THR B 1 47 ? -3.803 8.875 5.852 1 97.69 47 THR B N 1
ATOM 1642 C CA . THR B 1 47 ? -4.988 8.594 6.652 1 97.69 47 THR B CA 1
ATOM 1643 C C . THR B 1 47 ? -5.035 9.492 7.887 1 97.69 47 THR B C 1
ATOM 1645 O O . THR B 1 47 ? -4.031 9.641 8.594 1 97.69 47 THR B O 1
ATOM 1648 N N . ILE B 1 48 ? -6.133 10.062 8.125 1 95.5 48 ILE B N 1
ATOM 1649 C CA . ILE B 1 48 ? -6.359 10.859 9.328 1 95.5 48 ILE B CA 1
ATOM 1650 C C . ILE B 1 48 ? -7.57 10.312 10.086 1 95.5 48 ILE B C 1
ATOM 1652 O O . ILE B 1 48 ? -8.617 10.047 9.484 1 95.5 48 ILE B O 1
ATOM 1656 N N . ASN B 1 49 ? -7.336 10.078 11.344 1 94.94 49 ASN B N 1
ATOM 1657 C CA . ASN B 1 49 ? -8.391 9.688 12.273 1 94.94 49 ASN B CA 1
ATOM 1658 C C . ASN B 1 49 ? -8.508 10.68 13.422 1 94.94 49 ASN B C 1
ATOM 1660 O O . ASN B 1 49 ? -7.602 10.797 14.25 1 94.94 49 ASN B O 1
ATOM 1664 N N . THR B 1 50 ? -9.586 11.359 13.438 1 92.06 50 THR B N 1
ATOM 1665 C CA . THR B 1 50 ? -9.766 12.352 14.5 1 92.06 50 THR B CA 1
ATOM 1666 C C . THR B 1 50 ? -10.984 12.016 15.344 1 92.06 50 THR B C 1
ATOM 1668 O O . THR B 1 50 ? -12.047 11.672 14.812 1 92.06 50 THR B O 1
ATOM 1671 N N . THR B 1 51 ? -10.773 12.109 16.578 1 85.88 51 THR B N 1
ATOM 1672 C CA . THR B 1 51 ? -11.867 11.836 17.5 1 85.88 51 THR B CA 1
ATOM 1673 C C . THR B 1 51 ? -12.75 13.078 17.672 1 85.88 51 THR B C 1
ATOM 1675 O O . THR B 1 51 ? -13.844 12.984 18.234 1 85.88 51 THR B O 1
ATOM 1678 N N . PHE B 1 52 ? -12.32 14.227 17.25 1 80.69 52 PHE B N 1
ATOM 1679 C CA . PHE B 1 52 ? -13.078 15.469 17.375 1 80.69 52 PHE B CA 1
ATOM 1680 C C . PHE B 1 52 ? -14.43 15.359 16.688 1 80.69 52 PHE B C 1
ATOM 1682 O O . PHE B 1 52 ? -15.461 15.703 17.266 1 80.69 52 PHE B O 1
ATOM 1689 N N . ASN B 1 53 ? -14.609 14.867 15.594 1 83.25 53 ASN B N 1
ATOM 1690 C CA . ASN B 1 53 ? -15.859 14.688 14.867 1 83.25 53 ASN B CA 1
ATOM 1691 C C . ASN B 1 53 ? -16.031 13.25 14.398 1 83.25 53 ASN B C 1
ATOM 1693 O O . ASN B 1 53 ? -16.75 12.984 13.438 1 83.25 53 ASN B O 1
ATOM 1697 N N . ASP B 1 54 ? -15.297 12.328 15.031 1 90.12 54 ASP B N 1
ATOM 1698 C CA . ASP B 1 54 ? -15.359 10.906 14.711 1 90.12 54 ASP B CA 1
ATOM 1699 C C . ASP B 1 54 ? -15.164 10.672 13.219 1 90.12 54 ASP B C 1
ATOM 1701 O O . ASP B 1 54 ? -15.969 9.984 12.586 1 90.12 54 ASP B O 1
ATOM 1705 N N . CYS B 1 55 ? -14.172 11.219 12.719 1 93.44 55 CYS B N 1
ATOM 1706 C CA . CYS B 1 55 ? -13.867 11.188 11.289 1 93.44 55 CYS B CA 1
ATOM 1707 C C . CYS B 1 55 ? -12.625 10.352 11.016 1 93.44 55 CYS B C 1
ATOM 1709 O O . CYS B 1 55 ? -11.633 10.453 11.734 1 93.44 55 CYS B O 1
ATOM 1711 N N . ILE B 1 56 ? -12.727 9.484 10.031 1 95.5 56 ILE B N 1
ATOM 1712 C CA . ILE B 1 56 ? -11.555 8.789 9.516 1 95.5 56 ILE B CA 1
ATOM 1713 C C . ILE B 1 56 ? -11.617 8.742 7.988 1 95.5 56 ILE B C 1
ATOM 1715 O O . ILE B 1 56 ? -12.664 8.453 7.41 1 95.5 56 ILE B O 1
ATOM 1719 N N . ALA B 1 57 ? -10.5 9.078 7.355 1 96.12 57 ALA B N 1
ATOM 1720 C CA . ALA B 1 57 ? -10.445 9.047 5.895 1 96.12 57 ALA B CA 1
ATOM 1721 C C . ALA B 1 57 ? -9.023 8.781 5.41 1 96.12 57 ALA B C 1
ATOM 1723 O O . ALA B 1 57 ? -8.047 9.133 6.082 1 96.12 57 ALA B O 1
ATOM 1724 N N . THR B 1 58 ? -8.977 8.078 4.289 1 97 58 THR B N 1
ATOM 1725 C CA . THR B 1 58 ? -7.719 7.84 3.596 1 97 58 THR B CA 1
ATOM 1726 C C . THR B 1 58 ? -7.773 8.375 2.166 1 97 58 THR B C 1
ATOM 1728 O O . THR B 1 58 ? -8.766 8.18 1.466 1 97 58 THR B O 1
ATOM 1731 N N . ILE B 1 59 ? -6.672 9.047 1.766 1 96.31 59 ILE B N 1
ATOM 1732 C CA . ILE B 1 59 ? -6.602 9.5 0.381 1 96.31 59 ILE B CA 1
ATOM 1733 C C . ILE B 1 59 ? -5.238 9.148 -0.21 1 96.31 59 ILE B C 1
ATOM 1735 O O . ILE B 1 59 ? -4.266 8.953 0.525 1 96.31 59 ILE B O 1
ATOM 1739 N N . LYS B 1 60 ? -5.223 9.016 -1.507 1 96.25 60 LYS B N 1
ATOM 1740 C CA . LYS B 1 60 ? -3.994 9 -2.299 1 96.25 60 LYS B CA 1
ATOM 1741 C C . LYS B 1 60 ? -3.627 10.398 -2.779 1 96.25 60 LYS B C 1
ATOM 1743 O O . LYS B 1 60 ? -4.426 11.062 -3.447 1 96.25 60 LYS B O 1
ATOM 1748 N N . THR B 1 61 ? -2.473 10.867 -2.49 1 96.5 61 THR B N 1
ATOM 1749 C CA . THR B 1 61 ? -2.074 12.211 -2.883 1 96.5 61 THR B CA 1
ATOM 1750 C C . THR B 1 61 ? -1.696 12.258 -4.363 1 96.5 61 THR B C 1
ATOM 1752 O O . THR B 1 61 ? -1.366 11.227 -4.953 1 96.5 61 THR B O 1
ATOM 1755 N N . PRO B 1 62 ? -1.738 13.453 -4.914 1 95.5 62 PRO B N 1
ATOM 1756 C CA . PRO B 1 62 ? -0.979 13.602 -6.16 1 95.5 62 PRO B CA 1
ATOM 1757 C C . PRO B 1 62 ? 0.52 13.391 -5.965 1 95.5 62 PRO B C 1
ATOM 1759 O O . PRO B 1 62 ? 0.975 13.164 -4.84 1 95.5 62 PRO B O 1
ATOM 1762 N N . TRP B 1 63 ? 1.223 13.375 -7.109 1 96.5 63 TRP B N 1
ATOM 1763 C CA . TRP B 1 63 ? 2.68 13.359 -7.027 1 96.5 63 TRP B CA 1
ATOM 1764 C C . TRP B 1 63 ? 3.203 14.641 -6.383 1 96.5 63 TRP B C 1
ATOM 1766 O O . TRP B 1 63 ? 2.807 15.742 -6.766 1 96.5 63 TRP B O 1
ATOM 1776 N N . ILE B 1 64 ? 4.035 14.508 -5.391 1 96.69 64 ILE B N 1
ATOM 1777 C CA . ILE B 1 64 ? 4.613 15.641 -4.676 1 96.69 64 ILE B CA 1
ATOM 1778 C C . ILE B 1 64 ? 6.129 15.648 -4.852 1 96.69 64 ILE B C 1
ATOM 1780 O O . ILE B 1 64 ? 6.777 14.609 -4.727 1 96.69 64 ILE B O 1
ATOM 1784 N N . GLN B 1 65 ? 6.676 16.781 -5.109 1 96 65 GLN B N 1
ATOM 1785 C CA . GLN B 1 65 ? 8.117 16.922 -5.254 1 96 65 GLN B CA 1
ATOM 1786 C C . GLN B 1 65 ? 8.773 17.281 -3.918 1 96 65 GLN B C 1
ATOM 1788 O O . GLN B 1 65 ? 8.18 17.984 -3.102 1 96 65 GLN B O 1
ATOM 1793 N N . PRO B 1 66 ? 9.9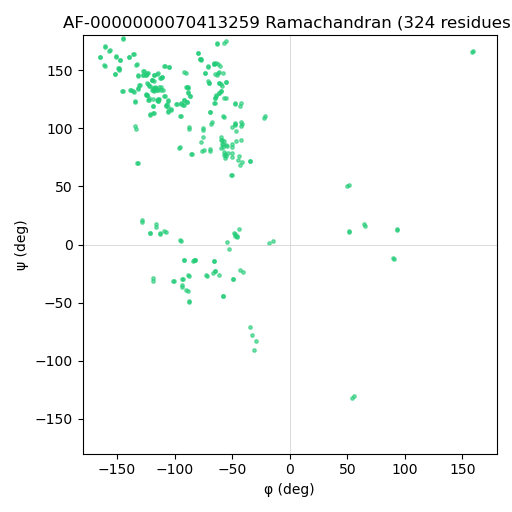69 16.812 -3.797 1 94.62 66 PRO B N 1
ATOM 1794 C CA . PRO B 1 66 ? 10.656 17.141 -2.547 1 94.62 66 PRO B CA 1
ATOM 1795 C C . PRO B 1 66 ? 10.875 18.641 -2.367 1 94.62 66 PRO B C 1
ATOM 1797 O O . PRO B 1 66 ? 11.062 19.359 -3.35 1 94.62 66 PRO B O 1
ATOM 1800 N N . SER B 1 67 ? 10.844 19.078 -1.052 1 90.81 67 SER B N 1
ATOM 1801 C CA . SER B 1 67 ? 11.211 20.406 -0.604 1 90.81 67 SER B CA 1
ATOM 1802 C C . SER B 1 67 ? 10.25 21.453 -1.146 1 90.81 67 SER B C 1
ATOM 1804 O O . SER B 1 67 ? 10.625 22.625 -1.33 1 90.81 67 SER B O 1
ATOM 1806 N N . THR B 1 68 ? 9.109 20.984 -1.615 1 87.19 68 THR B N 1
ATOM 1807 C CA . THR B 1 68 ? 8.07 21.922 -2.035 1 87.19 68 THR B CA 1
ATOM 1808 C C . THR B 1 68 ? 6.812 21.75 -1.185 1 87.19 68 THR B C 1
ATOM 1810 O O . THR B 1 68 ? 6.527 20.641 -0.705 1 87.19 68 THR B O 1
ATOM 1813 N N . LYS B 1 69 ? 6.309 22.906 -0.946 1 81 69 LYS B N 1
ATOM 1814 C CA . LYS B 1 69 ? 4.988 22.797 -0.329 1 81 69 LYS B CA 1
ATOM 1815 C C . LYS B 1 69 ? 3.934 22.406 -1.354 1 81 69 LYS B C 1
ATOM 1817 O O . LYS B 1 69 ? 3.652 23.141 -2.293 1 81 69 LYS B O 1
ATOM 1822 N N . GLY B 1 70 ? 3.607 21.203 -1.363 1 76.19 70 GLY B N 1
ATOM 1823 C CA . GLY B 1 70 ? 2.631 20.688 -2.312 1 76.19 70 GLY B CA 1
ATOM 1824 C C . GLY B 1 70 ? 1.294 21.406 -2.234 1 76.19 70 GLY B C 1
ATOM 1825 O O . GLY B 1 70 ? 1.106 22.281 -1.399 1 76.19 70 GLY B O 1
ATOM 1826 N N . GLU B 1 71 ? 0.446 21.094 -3.127 1 89.12 71 GLU B N 1
ATOM 1827 C CA . GLU B 1 71 ? -0.926 21.594 -3.104 1 89.12 71 GLU B CA 1
ATOM 1828 C C . GLU B 1 71 ? -1.679 21.078 -1.879 1 89.12 71 GLU B C 1
ATOM 1830 O O . GLU B 1 71 ? -1.298 20.062 -1.29 1 89.12 71 GLU B O 1
ATOM 1835 N N . LYS B 1 72 ? -2.633 21.875 -1.626 1 93.69 72 LYS B N 1
ATOM 1836 C CA . LYS B 1 72 ? -3.518 21.469 -0.541 1 93.69 72 LYS B CA 1
ATOM 1837 C C . LYS B 1 72 ? -4.199 20.141 -0.859 1 93.69 72 LYS B C 1
ATOM 1839 O O . LYS B 1 72 ? -4.699 19.953 -1.969 1 93.69 72 LYS B O 1
ATOM 1844 N N . ILE B 1 73 ? -4.098 19.281 0.145 1 94.56 73 ILE B N 1
ATOM 1845 C CA . ILE B 1 73 ? -4.84 18.031 0.014 1 94.56 73 ILE B CA 1
ATOM 1846 C C . ILE B 1 73 ? -5.984 18 1.022 1 94.56 73 ILE B C 1
ATOM 1848 O O . ILE B 1 73 ? -5.867 18.547 2.123 1 94.56 73 ILE B O 1
ATOM 1852 N N . PHE B 1 74 ? -7.07 17.422 0.61 1 95.38 74 PHE B N 1
ATOM 1853 C CA . PHE B 1 74 ? -8.242 17.203 1.451 1 95.38 74 PHE B CA 1
ATOM 1854 C C . PHE B 1 74 ? -8.367 15.742 1.842 1 95.38 74 PHE B C 1
ATOM 1856 O O . PHE B 1 74 ? -8.531 14.875 0.98 1 95.38 74 PHE B O 1
ATOM 1863 N N . VAL B 1 75 ? -8.219 15.492 3.1 1 95.5 75 VAL B N 1
ATOM 1864 C CA . VAL B 1 75 ? -8.344 14.109 3.561 1 95.5 75 VAL B CA 1
ATOM 1865 C C . VAL B 1 75 ? -9.766 13.859 4.059 1 95.5 75 VAL B C 1
ATOM 1867 O O . VAL B 1 75 ? -10.016 13.875 5.266 1 95.5 75 VAL B O 1
ATOM 1870 N N . GLY B 1 76 ? -10.477 13.57 3.014 1 92.25 76 GLY B N 1
ATOM 1871 C CA . GLY B 1 76 ? -11.891 13.516 3.332 1 92.25 76 GLY B CA 1
ATOM 1872 C C . GLY B 1 76 ? -12.406 14.773 4 1 92.25 76 GLY B C 1
ATOM 1873 O O . GLY B 1 76 ? -12.148 15.883 3.525 1 92.25 76 GLY B O 1
ATOM 1874 N N . GLY B 1 77 ? -13.094 14.711 5.012 1 90.44 77 GLY B N 1
ATOM 1875 C CA . GLY B 1 77 ? -13.586 15.82 5.82 1 90.44 77 GLY B CA 1
ATOM 1876 C C . GLY B 1 77 ? -12.875 15.945 7.152 1 90.44 77 GLY B C 1
ATOM 1877 O O . GLY B 1 77 ? -13.258 16.766 7.992 1 90.44 77 GLY B O 1
ATOM 1878 N N . CYS B 1 78 ? -11.836 15.227 7.262 1 93.31 78 CYS B N 1
ATOM 1879 C CA . CYS B 1 78 ? -11.203 15.133 8.57 1 93.31 78 CYS B CA 1
ATOM 1880 C C . CYS B 1 78 ? -10.188 16.25 8.773 1 93.31 78 CYS B C 1
ATOM 1882 O O . CYS B 1 78 ? -10.023 16.75 9.883 1 93.31 78 CYS B O 1
ATOM 1884 N N . ASP B 1 79 ? -9.43 16.609 7.801 1 92.31 79 ASP B N 1
ATOM 1885 C CA . ASP B 1 79 ? -8.375 17.625 7.836 1 92.31 79 ASP B CA 1
ATOM 1886 C C . ASP B 1 79 ? -7.957 18.031 6.426 1 92.31 79 ASP B C 1
ATOM 1888 O O . ASP B 1 79 ? -8.328 17.375 5.449 1 92.31 79 ASP B O 1
ATOM 1892 N N . GLU B 1 80 ? -7.336 19.125 6.316 1 94.38 80 GLU B N 1
ATOM 1893 C CA . GLU B 1 80 ? -6.816 19.578 5.031 1 94.38 80 GLU B CA 1
ATOM 1894 C C . GLU B 1 80 ? -5.531 20.391 5.215 1 94.38 80 GLU B C 1
ATOM 1896 O O . GLU B 1 80 ? -5.305 20.969 6.277 1 94.38 80 GLU B O 1
ATOM 1901 N N . GLY B 1 81 ? -4.672 20.359 4.23 1 95.12 81 GLY B N 1
ATOM 1902 C CA . GLY B 1 81 ? -3.434 21.109 4.223 1 95.12 81 GLY B CA 1
ATOM 1903 C C . GLY B 1 81 ? -2.393 20.547 3.271 1 95.12 81 GLY B C 1
ATOM 1904 O O . GLY B 1 81 ? -2.564 19.453 2.736 1 95.12 81 GLY B O 1
ATOM 1905 N N . PRO B 1 82 ? -1.429 21.297 3.012 1 95.81 82 PRO B N 1
ATOM 1906 C CA . PRO B 1 82 ? -0.357 20.781 2.156 1 95.81 82 PRO B CA 1
ATOM 1907 C C . PRO B 1 82 ? 0.539 19.766 2.875 1 95.81 82 PRO B C 1
ATOM 1909 O O . PRO B 1 82 ? 0.717 19.859 4.094 1 95.81 82 PRO B O 1
ATOM 1912 N N . LEU B 1 83 ? 1.014 18.844 2.113 1 96.25 83 LEU B N 1
ATOM 1913 C CA . LEU B 1 83 ? 2.025 17.891 2.559 1 96.25 83 LEU B CA 1
ATOM 1914 C C . LEU B 1 83 ? 3.385 18.219 1.95 1 96.25 83 LEU B C 1
ATOM 1916 O O . LEU B 1 83 ? 3.506 18.375 0.732 1 96.25 83 LEU B O 1
ATOM 1920 N N . GLN B 1 84 ? 4.316 18.391 2.875 1 96.81 84 GLN B N 1
ATOM 1921 C CA . GLN B 1 84 ? 5.691 18.656 2.467 1 96.81 84 GLN B CA 1
ATOM 1922 C C . GLN B 1 84 ? 6.629 17.547 2.938 1 96.81 84 GLN B C 1
ATOM 1924 O O . GLN B 1 84 ? 6.426 16.969 4.004 1 96.81 84 GLN B O 1
ATOM 1929 N N . PHE B 1 85 ? 7.648 17.328 2.039 1 96.69 85 PHE B N 1
ATOM 1930 C CA . PHE B 1 85 ? 8.641 16.375 2.518 1 96.69 85 PHE B CA 1
ATOM 1931 C C . PHE B 1 85 ? 10.023 16.734 1.984 1 96.69 85 PHE B C 1
ATOM 1933 O O . PHE B 1 85 ? 10.148 17.453 0.988 1 96.69 85 PHE B O 1
ATOM 1940 N N . ASP B 1 86 ? 11.008 16.219 2.705 1 95.5 86 ASP B N 1
ATOM 1941 C CA . ASP B 1 86 ? 12.406 16.25 2.283 1 95.5 86 ASP B CA 1
ATOM 1942 C C . ASP B 1 86 ? 13.016 14.852 2.32 1 95.5 86 ASP B C 1
ATOM 1944 O O . ASP B 1 86 ? 12.602 14.008 3.121 1 95.5 86 ASP B O 1
ATOM 1948 N N . VAL B 1 87 ? 13.883 14.648 1.396 1 93.62 87 VAL B N 1
ATOM 1949 C CA . VAL B 1 87 ? 14.625 13.391 1.385 1 93.62 87 VAL B CA 1
ATOM 1950 C C . VAL B 1 87 ? 16.078 13.641 1.819 1 93.62 87 VAL B C 1
ATOM 1952 O O . VAL B 1 87 ? 16.781 14.43 1.197 1 93.62 87 VAL B O 1
ATOM 1955 N N . ILE B 1 88 ? 16.391 13 2.869 1 87.81 88 ILE B N 1
ATOM 1956 C CA . ILE B 1 88 ? 17.734 13.156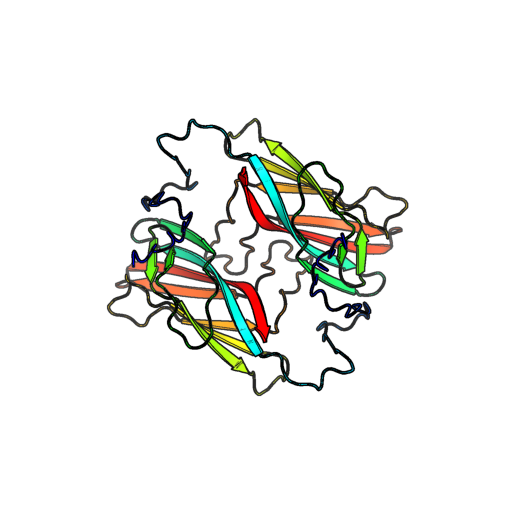 3.416 1 87.81 88 ILE B CA 1
ATOM 1957 C C . ILE B 1 88 ? 18.5 11.836 3.289 1 87.81 88 ILE B C 1
ATOM 1959 O O . ILE B 1 88 ? 17.969 10.773 3.584 1 87.81 88 ILE B O 1
ATOM 1963 N N . SER B 1 89 ? 19.688 11.875 2.656 1 79.44 89 SER B N 1
ATOM 1964 C CA . SER B 1 89 ? 20.516 10.664 2.6 1 79.44 89 SER B CA 1
ATOM 1965 C C . SER B 1 89 ? 20.984 10.258 3.99 1 79.44 89 SER B C 1
ATOM 1967 O O . SER B 1 89 ? 21.281 11.109 4.828 1 79.44 89 SER B O 1
ATOM 1969 N N . ASP B 1 90 ? 20.672 9.008 4.262 1 65.12 90 ASP B N 1
ATOM 1970 C CA . ASP B 1 90 ? 21.219 8.531 5.531 1 65.12 90 ASP B CA 1
ATOM 1971 C C . ASP B 1 90 ? 22.75 8.406 5.465 1 65.12 90 ASP B C 1
ATOM 1973 O O . ASP B 1 90 ? 23.281 7.648 4.652 1 65.12 90 ASP B O 1
ATOM 1977 N N . GLU B 1 91 ? 23.484 9.344 6.062 1 59.38 91 GLU B N 1
ATOM 1978 C CA . GLU B 1 91 ? 24.953 9.406 6.059 1 59.38 91 GLU B CA 1
ATOM 1979 C C . GLU B 1 91 ? 25.562 8.062 6.441 1 59.38 91 GLU B C 1
ATOM 1981 O O . GLU B 1 91 ? 26.688 7.754 6.051 1 59.38 91 GLU B O 1
ATOM 1986 N N . HIS B 1 92 ? 24.844 7.355 7.238 1 56.38 92 HIS B N 1
ATOM 1987 C CA . HIS B 1 92 ? 25.469 6.156 7.793 1 56.38 92 HIS B CA 1
ATOM 1988 C C . HIS B 1 92 ? 25.281 4.961 6.871 1 56.38 92 HIS B C 1
ATOM 1990 O O . HIS B 1 92 ? 26.031 3.984 6.945 1 56.38 92 HIS B O 1
ATOM 1996 N N . GLU B 1 93 ? 24.266 4.949 6.109 1 57.91 93 GLU B N 1
ATOM 1997 C CA . GLU B 1 93 ? 24.047 3.785 5.262 1 57.91 93 GLU B CA 1
ATOM 1998 C C . GLU B 1 93 ? 23.703 4.199 3.83 1 57.91 93 GLU B C 1
ATOM 2000 O O . GLU B 1 93 ? 22.688 4.844 3.59 1 57.91 93 GLU B O 1
ATOM 2005 N N . ASN B 1 94 ? 24.641 4.164 2.955 1 56.25 94 ASN B N 1
ATOM 2006 C CA . ASN B 1 94 ? 24.656 4.652 1.58 1 56.25 94 ASN B CA 1
ATOM 2007 C C . ASN B 1 94 ? 23.344 4.367 0.863 1 56.25 94 ASN B C 1
ATOM 2009 O O . ASN B 1 94 ? 22.953 5.109 -0.038 1 56.25 94 ASN B O 1
ATOM 2013 N N . ASP B 1 95 ? 22.594 3.348 1.332 1 61 95 ASP B N 1
ATOM 2014 C CA . ASP B 1 95 ? 21.469 2.973 0.49 1 61 95 ASP B CA 1
ATOM 2015 C C . ASP B 1 95 ? 20.141 3.227 1.204 1 61 95 ASP B C 1
ATOM 2017 O O . ASP B 1 95 ? 19.078 2.812 0.726 1 61 95 ASP B O 1
ATOM 2021 N N . ASN B 1 96 ? 20.312 4.07 2.242 1 79.75 96 ASN B N 1
ATOM 2022 C CA . ASN B 1 96 ? 19.094 4.363 2.99 1 79.75 96 ASN B CA 1
ATOM 2023 C C . ASN B 1 96 ? 18.812 5.859 3.02 1 79.75 96 ASN B C 1
ATOM 2025 O O . ASN B 1 96 ? 19.734 6.676 3.088 1 79.75 96 ASN B O 1
ATOM 2029 N N . MET B 1 97 ? 17.656 6.199 2.621 1 89.81 97 MET B N 1
ATOM 2030 C CA . MET B 1 97 ? 17.141 7.562 2.703 1 89.81 97 MET B CA 1
ATOM 2031 C C . MET B 1 97 ? 16.125 7.691 3.834 1 89.81 97 MET B C 1
ATOM 2033 O O . MET B 1 97 ? 15.57 6.691 4.293 1 89.81 97 MET B O 1
ATOM 2037 N N . ILE B 1 98 ? 16.109 8.898 4.266 1 94.25 98 ILE B N 1
ATOM 2038 C CA . ILE B 1 98 ? 15.055 9.258 5.207 1 94.25 98 ILE B CA 1
ATOM 2039 C C . ILE B 1 98 ? 14.125 10.289 4.578 1 94.25 98 ILE B C 1
ATOM 2041 O O . ILE B 1 98 ? 14.586 11.328 4.086 1 94.25 98 ILE B O 1
ATOM 2045 N N . VAL B 1 99 ? 12.867 9.992 4.551 1 96.31 99 VAL B N 1
ATOM 2046 C CA . VAL B 1 99 ? 11.859 10.945 4.109 1 96.31 99 VAL B CA 1
ATOM 2047 C C . VAL B 1 99 ? 11.273 11.672 5.316 1 96.31 99 VAL B C 1
ATOM 2049 O O . VAL B 1 99 ? 10.578 11.07 6.141 1 96.31 99 VAL B O 1
ATOM 2052 N N . SER B 1 100 ? 11.586 12.961 5.438 1 96.88 100 SER B N 1
ATOM 2053 C CA . SER B 1 100 ? 11.062 13.805 6.508 1 96.88 100 SER B CA 1
ATOM 2054 C C . SER B 1 100 ? 9.812 14.555 6.059 1 96.88 100 SER B C 1
ATOM 2056 O O . SER B 1 100 ? 9.867 15.359 5.125 1 96.88 100 SER B O 1
ATOM 2058 N N . LEU B 1 101 ? 8.758 14.305 6.797 1 96.25 101 LEU B N 1
ATOM 2059 C CA . LEU B 1 101 ? 7.461 14.82 6.359 1 96.25 101 LEU B CA 1
ATOM 2060 C C . LEU B 1 101 ? 6.926 15.852 7.344 1 96.25 101 LEU B C 1
ATOM 2062 O O . LEU B 1 101 ? 7.117 15.719 8.555 1 96.25 101 LEU B O 1
ATOM 2066 N N . ILE B 1 102 ? 6.184 16.859 6.734 1 95.06 102 ILE B N 1
ATOM 2067 C CA . ILE B 1 102 ? 5.406 17.828 7.488 1 95.06 102 ILE B CA 1
ATOM 2068 C C . ILE B 1 102 ? 4.023 17.984 6.859 1 95.06 102 ILE B C 1
ATOM 2070 O O . ILE B 1 102 ? 3.902 18.266 5.664 1 95.06 102 ILE B O 1
ATOM 2074 N N . PHE B 1 103 ? 3.043 17.766 7.629 1 95.88 103 PHE B N 1
ATOM 2075 C CA . PHE B 1 103 ? 1.681 18.047 7.191 1 95.88 103 PHE B CA 1
ATOM 2076 C C . PHE B 1 103 ? 1.162 19.328 7.816 1 95.88 103 PHE B C 1
ATOM 2078 O O . PHE B 1 103 ? 0.99 19.406 9.031 1 95.88 103 PHE B O 1
ATOM 2085 N N . HIS B 1 104 ? 0.896 20.281 6.988 1 93.56 104 HIS B N 1
ATOM 2086 C CA . HIS B 1 104 ? 0.42 21.562 7.465 1 93.56 104 HIS B CA 1
ATOM 2087 C C . HIS B 1 104 ? -1.095 21.562 7.641 1 93.56 104 HIS B C 1
ATOM 2089 O O . HIS B 1 104 ? -1.818 22.156 6.832 1 93.56 104 HIS B O 1
ATOM 2095 N N . SER B 1 105 ? -1.466 20.969 8.703 1 91.19 105 SER B N 1
ATOM 2096 C CA . SER B 1 105 ? -2.879 20.828 9.031 1 91.19 105 SER B CA 1
ATOM 2097 C C . SER B 1 105 ? -3.561 22.172 9.203 1 91.19 105 SER B C 1
ATOM 2099 O O . SER B 1 105 ? -3.002 23.078 9.82 1 91.19 105 SER B O 1
ATOM 2101 N N . SER B 1 106 ? -4.773 22.25 8.68 1 87.44 106 SER B N 1
ATOM 2102 C CA . SER B 1 106 ? -5.559 23.469 8.852 1 87.44 106 SER B CA 1
ATOM 2103 C C . SER B 1 106 ? -6.27 23.484 10.203 1 87.44 106 SER B C 1
ATOM 2105 O O . SER B 1 106 ? -6.773 24.516 10.641 1 87.44 106 SER B O 1
ATOM 2107 N N . VAL B 1 107 ? -6.289 22.359 10.82 1 80.12 107 VAL B N 1
ATOM 2108 C CA . VAL B 1 107 ? -7.039 22.234 12.062 1 80.12 107 VAL B CA 1
ATOM 2109 C C . VAL B 1 107 ? -6.117 22.516 13.25 1 80.12 107 VAL B C 1
ATOM 2111 O O . VAL B 1 107 ? -6.578 22.969 14.305 1 80.12 107 VAL B O 1
ATOM 2114 N N . ILE B 1 108 ? -4.887 22.219 13.062 1 76.12 108 ILE B N 1
ATOM 2115 C CA . ILE B 1 108 ? -3.922 22.469 14.125 1 76.12 108 ILE B CA 1
ATOM 2116 C C . ILE B 1 108 ? -3.391 23.891 14.008 1 76.12 108 ILE B C 1
ATOM 2118 O O . ILE B 1 108 ? -2.574 24.188 13.125 1 76.12 108 ILE B O 1
ATOM 2122 N N . GLU B 1 109 ? -3.873 24.75 14.781 1 69.44 109 GLU B N 1
ATOM 2123 C CA . GLU B 1 109 ? -3.494 26.156 14.68 1 69.44 109 GLU B CA 1
ATOM 2124 C C . GLU B 1 109 ? -2.482 26.547 15.75 1 69.44 109 GLU B C 1
ATOM 2126 O O . GLU B 1 109 ? -1.562 27.328 15.5 1 69.44 109 GLU B O 1
ATOM 2131 N N . ASP B 1 110 ? -2.527 25.984 16.828 1 70.62 110 ASP B N 1
ATOM 2132 C CA . ASP B 1 110 ? -1.743 26.469 17.969 1 70.62 110 ASP B CA 1
ATOM 2133 C C . ASP B 1 110 ? -0.646 25.484 18.344 1 70.62 110 ASP B C 1
ATOM 2135 O O . ASP B 1 110 ? -0.118 25.531 19.453 1 70.62 110 ASP B O 1
ATOM 2139 N N . ALA B 1 111 ? -0.431 24.578 17.594 1 76.56 111 ALA B N 1
ATOM 2140 C CA . ALA B 1 111 ? 0.59 23.578 17.906 1 76.56 111 ALA B CA 1
ATOM 2141 C C . ALA B 1 111 ? 1.443 23.266 16.672 1 76.56 111 ALA B C 1
ATOM 2143 O O . ALA B 1 111 ? 1.178 23.766 15.586 1 76.56 111 ALA B O 1
ATOM 2144 N N . SER B 1 112 ? 2.561 22.641 16.969 1 86.12 112 SER B N 1
ATOM 2145 C CA . SER B 1 112 ? 3.404 22.203 15.859 1 86.12 112 SER B CA 1
ATOM 2146 C C . SER B 1 112 ? 2.652 21.234 14.938 1 86.12 112 SER B C 1
ATOM 2148 O O . SER B 1 112 ? 1.872 20.406 15.398 1 86.12 112 SER B O 1
ATOM 2150 N N . PRO B 1 113 ? 2.84 21.438 13.648 1 90.56 113 PRO B N 1
ATOM 2151 C CA . PRO B 1 113 ? 2.188 20.516 12.727 1 90.56 113 PRO B CA 1
ATOM 2152 C C . PRO B 1 113 ? 2.68 19.078 12.883 1 90.56 113 PRO B C 1
ATOM 2154 O O . PRO B 1 113 ? 3.787 18.859 13.375 1 90.56 113 PRO B O 1
ATOM 2157 N N . PRO B 1 114 ? 1.86 18.094 12.492 1 92.5 114 PRO B N 1
ATOM 2158 C CA . PRO B 1 114 ? 2.334 16.703 12.477 1 92.5 114 PRO B CA 1
ATOM 2159 C C . PRO B 1 114 ? 3.578 16.516 11.617 1 92.5 114 PRO B C 1
ATOM 2161 O O . PRO B 1 114 ? 3.59 16.906 10.445 1 92.5 114 PRO B O 1
ATOM 2164 N N . THR B 1 115 ? 4.566 15.961 12.195 1 94.56 115 THR B N 1
ATOM 2165 C CA . THR B 1 115 ? 5.812 15.633 11.508 1 94.56 115 THR B CA 1
ATOM 2166 C C . THR B 1 115 ? 6.234 14.195 11.805 1 94.56 115 THR B C 1
ATOM 2168 O O . THR B 1 115 ? 5.996 13.688 12.898 1 94.56 115 THR B O 1
ATOM 2171 N N . CYS B 1 116 ? 6.836 13.594 10.805 1 96.31 116 CYS B N 1
ATOM 2172 C CA . CYS B 1 116 ? 7.395 12.266 11.039 1 96.31 116 CYS B CA 1
ATOM 2173 C C . CYS B 1 116 ? 8.438 11.922 9.984 1 96.31 116 CYS B C 1
ATOM 2175 O O . CYS B 1 116 ? 8.648 12.68 9.039 1 96.31 116 CYS B O 1
ATOM 2177 N N . LYS B 1 117 ? 9.125 10.836 10.273 1 96.62 117 LYS B N 1
ATOM 2178 C CA . LYS B 1 117 ? 10.188 10.367 9.383 1 96.62 117 LYS B CA 1
ATOM 2179 C C . LYS B 1 117 ? 9.938 8.93 8.93 1 96.62 117 LYS B C 1
ATOM 2181 O O . LYS B 1 117 ? 9.516 8.086 9.727 1 96.62 117 LYS B O 1
ATOM 2186 N N . ILE B 1 118 ? 10.195 8.719 7.66 1 96.75 118 ILE B N 1
ATOM 2187 C CA . ILE B 1 118 ? 10.055 7.383 7.086 1 96.75 118 ILE B CA 1
ATOM 2188 C C . ILE B 1 118 ? 11.414 6.898 6.57 1 96.75 118 ILE B C 1
ATOM 2190 O O . ILE B 1 118 ? 11.961 7.469 5.621 1 96.75 118 ILE B O 1
ATOM 2194 N N . PRO B 1 119 ? 11.977 5.875 7.199 1 94.62 119 PRO B N 1
ATOM 2195 C CA . PRO B 1 119 ? 13.094 5.227 6.504 1 94.62 119 PRO B CA 1
ATOM 2196 C C . PRO B 1 119 ? 12.688 4.66 5.145 1 94.62 119 PRO B C 1
ATOM 2198 O O . PRO B 1 119 ? 11.648 4.008 5.027 1 94.62 119 PRO B O 1
ATOM 2201 N N . PHE B 1 120 ? 13.531 4.977 4.117 1 94.06 120 PHE B N 1
ATOM 2202 C CA . PHE B 1 120 ? 13.172 4.605 2.754 1 94.06 120 PHE B CA 1
ATOM 2203 C C . PHE B 1 120 ? 14.414 4.25 1.942 1 94.06 120 PHE B C 1
ATOM 2205 O O . PHE B 1 120 ? 15.406 4.977 1.966 1 94.06 120 PHE B O 1
ATOM 2212 N N . ASN B 1 121 ? 14.297 3.16 1.289 1 91 121 ASN B N 1
ATOM 2213 C CA . ASN B 1 121 ? 15.43 2.736 0.474 1 91 121 ASN B CA 1
ATOM 2214 C C . ASN B 1 121 ? 15.039 2.584 -0.993 1 91 121 ASN B C 1
ATOM 2216 O O . ASN B 1 121 ? 15.758 1.952 -1.769 1 91 121 ASN B O 1
ATOM 2220 N N . GLY B 1 122 ? 13.852 3.031 -1.347 1 91.12 122 GLY B N 1
ATOM 2221 C CA . GLY B 1 122 ? 13.438 3.025 -2.74 1 91.12 122 GLY B CA 1
ATOM 2222 C C . GLY B 1 122 ? 12.672 1.773 -3.131 1 91.12 122 GLY B C 1
ATOM 2223 O O . GLY B 1 122 ? 12.547 1.464 -4.316 1 91.12 122 GLY B O 1
ATOM 2224 N N . THR B 1 123 ? 12.297 1.07 -2.139 1 92.38 123 THR B N 1
ATOM 2225 C CA . THR B 1 123 ? 11.516 -0.133 -2.422 1 92.38 123 THR B CA 1
ATOM 2226 C C . THR B 1 123 ? 10.469 -0.365 -1.342 1 92.38 123 THR B C 1
ATOM 2228 O O . THR B 1 123 ? 10.305 0.458 -0.44 1 92.38 123 THR B O 1
ATOM 2231 N N . TYR B 1 124 ? 9.672 -1.41 -1.55 1 95.69 124 TYR B N 1
ATOM 2232 C CA . TYR B 1 124 ? 8.648 -1.801 -0.592 1 95.69 124 TYR B CA 1
ATOM 2233 C C . TYR B 1 124 ? 9.258 -2.537 0.594 1 95.69 124 TYR B C 1
ATOM 2235 O O . TYR B 1 124 ? 10.383 -3.029 0.513 1 95.69 124 TYR B O 1
ATOM 2243 N N . LEU B 1 125 ? 8.555 -2.578 1.699 1 96.56 125 LEU B N 1
ATOM 2244 C CA . LEU B 1 125 ? 8.984 -3.311 2.883 1 96.56 125 LEU B CA 1
ATOM 2245 C C . LEU B 1 125 ? 8.898 -4.816 2.654 1 96.56 125 LEU B C 1
ATOM 2247 O O . LEU B 1 125 ? 8.102 -5.277 1.837 1 96.56 125 LEU B O 1
ATOM 2251 N N . ILE B 1 126 ? 9.703 -5.508 3.363 1 94.12 126 ILE B N 1
ATOM 2252 C CA . ILE B 1 126 ? 9.734 -6.961 3.26 1 94.12 126 ILE B CA 1
ATOM 2253 C C . ILE B 1 126 ? 8.797 -7.574 4.297 1 94.12 126 ILE B C 1
ATOM 2255 O O . ILE B 1 126 ? 8.977 -7.375 5.5 1 94.12 126 ILE B O 1
ATOM 2259 N N . PRO B 1 127 ? 7.82 -8.32 3.781 1 94.88 127 PRO B N 1
ATOM 2260 C CA . PRO B 1 127 ? 6.879 -8.914 4.734 1 94.88 127 PRO B CA 1
ATOM 2261 C C . PRO B 1 127 ? 7.43 -10.172 5.406 1 94.88 127 PRO B C 1
ATOM 2263 O O . PRO B 1 127 ? 8.461 -10.703 4.977 1 94.88 127 PRO B O 1
ATOM 2266 N N . SER B 1 128 ? 6.758 -10.531 6.465 1 93.25 128 SER B N 1
ATOM 2267 C CA . SER B 1 128 ? 7.055 -11.773 7.16 1 93.25 128 SER B CA 1
ATOM 2268 C C . SER B 1 128 ? 5.816 -12.656 7.277 1 93.25 128 SER B C 1
ATOM 2270 O O . SER B 1 128 ? 4.707 -12.148 7.465 1 93.25 128 SER B O 1
ATOM 2272 N N . ALA B 1 129 ? 6.086 -13.93 7.215 1 92 129 ALA B N 1
ATOM 2273 C CA . ALA B 1 129 ? 4.973 -14.867 7.344 1 92 129 ALA B CA 1
ATOM 2274 C C . ALA B 1 129 ? 4.348 -14.781 8.734 1 92 129 ALA B C 1
ATOM 2276 O O . ALA B 1 129 ? 3.191 -15.172 8.922 1 92 129 ALA B O 1
ATOM 2277 N N . LYS B 1 130 ? 5.047 -14.312 9.742 1 92.19 130 LYS B N 1
ATOM 2278 C CA . LYS B 1 130 ? 4.543 -14.164 11.102 1 92.19 130 LYS B CA 1
ATOM 2279 C C . LYS B 1 130 ? 3.553 -13.008 11.195 1 92.19 130 LYS B C 1
ATOM 2281 O O . LYS B 1 130 ? 2.689 -12.992 12.078 1 92.19 130 LYS B O 1
ATOM 2286 N N . GLU B 1 131 ? 3.664 -12.023 10.312 1 93.5 131 GLU B N 1
ATOM 2287 C CA . GLU B 1 131 ? 2.773 -10.867 10.25 1 93.5 131 GLU B CA 1
ATOM 2288 C C . GLU B 1 131 ? 2.309 -10.602 8.82 1 93.5 131 GLU B C 1
ATOM 2290 O O . GLU B 1 131 ? 2.666 -9.578 8.227 1 93.5 131 GLU B O 1
ATOM 2295 N N . PRO B 1 132 ? 1.476 -11.484 8.344 1 93.81 132 PRO B N 1
ATOM 2296 C CA . PRO B 1 132 ? 1.11 -11.375 6.926 1 93.81 132 PRO B CA 1
ATOM 2297 C C . PRO B 1 132 ? 0.313 -10.109 6.617 1 93.81 132 PRO B C 1
ATOM 2299 O O . PRO B 1 132 ? 0.195 -9.719 5.453 1 93.81 132 PRO B O 1
ATOM 2302 N N . GLU B 1 133 ? -0.198 -9.43 7.648 1 94.25 133 GLU B N 1
ATOM 2303 C CA . GLU B 1 133 ? -1.042 -8.258 7.441 1 94.25 133 GLU B CA 1
ATOM 2304 C C . GLU B 1 133 ? -0.221 -6.973 7.496 1 94.25 133 GLU B C 1
ATOM 2306 O O . GLU B 1 133 ? -0.756 -5.879 7.297 1 94.25 133 GLU B O 1
ATOM 2311 N N . MET B 1 134 ? 0.997 -7.105 7.648 1 94.94 134 MET B N 1
ATOM 2312 C CA . MET B 1 134 ? 1.838 -5.918 7.773 1 94.94 134 MET B CA 1
ATOM 2313 C C . MET B 1 134 ? 1.835 -5.113 6.477 1 94.94 134 MET B C 1
ATOM 2315 O O . MET B 1 134 ? 1.604 -5.664 5.398 1 94.94 134 MET B O 1
ATOM 2319 N N . SER B 1 135 ? 2.113 -3.838 6.664 1 97.5 135 SER B N 1
ATOM 2320 C CA . SER B 1 135 ? 2.209 -2.957 5.504 1 97.5 135 SER B CA 1
ATOM 2321 C C . SER B 1 135 ? 3.459 -3.258 4.684 1 97.5 135 SER B C 1
ATOM 2323 O O . SER B 1 135 ? 4.531 -3.494 5.242 1 97.5 135 SER B O 1
ATOM 2325 N N . LEU B 1 136 ? 3.311 -3.211 3.357 1 97.88 136 LEU B N 1
ATOM 2326 C CA . LEU B 1 136 ? 4.469 -3.248 2.469 1 97.88 136 LEU B CA 1
ATOM 2327 C C . LEU B 1 136 ? 4.945 -1.838 2.137 1 97.88 136 LEU B C 1
ATOM 2329 O O . LEU B 1 136 ? 6.004 -1.662 1.53 1 97.88 136 LEU B O 1
ATOM 2333 N N . LEU B 1 137 ? 4.145 -0.928 2.449 1 98.19 137 LEU B N 1
ATOM 2334 C CA . LEU B 1 137 ? 4.492 0.461 2.168 1 98.19 137 LEU B CA 1
ATOM 2335 C C . LEU B 1 137 ? 5.305 1.06 3.312 1 98.19 137 LEU B C 1
ATOM 2337 O O . LEU B 1 137 ? 4.891 0.995 4.473 1 98.19 137 LEU B O 1
ATOM 2341 N N . PRO B 1 138 ? 6.461 1.644 2.998 1 97.44 138 PRO B N 1
ATOM 2342 C CA . PRO B 1 138 ? 7.145 2.41 4.039 1 97.44 138 PRO B CA 1
ATOM 2343 C C . PRO B 1 138 ? 6.262 3.496 4.652 1 97.44 138 PRO B C 1
ATOM 2345 O O . PRO B 1 138 ? 5.488 4.141 3.939 1 97.44 138 PRO B O 1
ATOM 2348 N N . HIS B 1 139 ? 6.375 3.643 5.98 1 98.19 139 HIS B N 1
ATOM 2349 C CA . HIS B 1 139 ? 5.367 4.504 6.586 1 98.19 139 HIS B CA 1
ATOM 2350 C C . HIS B 1 139 ? 5.859 5.078 7.91 1 98.19 139 HIS B C 1
ATOM 2352 O O . HIS B 1 139 ? 6.891 4.652 8.438 1 98.19 139 HIS B O 1
ATOM 2358 N N . CYS B 1 140 ? 5.141 6.07 8.391 1 97.94 140 CYS B N 1
ATOM 2359 C CA . CYS B 1 140 ? 5.258 6.602 9.742 1 97.94 140 CYS B CA 1
ATOM 2360 C C . CYS B 1 140 ? 3.885 6.926 10.32 1 97.94 140 CYS B C 1
ATOM 2362 O O . CYS B 1 140 ? 2.889 6.941 9.594 1 97.94 140 CYS B O 1
ATOM 2364 N N . PHE B 1 141 ? 3.773 7.047 11.617 1 97.31 141 PHE B N 1
ATOM 2365 C CA . PHE B 1 141 ? 2.551 7.258 12.383 1 97.31 141 PHE B CA 1
ATOM 2366 C C . PHE B 1 141 ? 2.758 8.328 13.445 1 97.31 141 PHE B C 1
ATOM 2368 O O . PHE B 1 141 ? 3.771 8.328 14.141 1 97.31 141 PHE B O 1
ATOM 2375 N N . VAL B 1 142 ? 1.776 9.281 13.469 1 94.56 142 VAL B N 1
ATOM 2376 C CA . VAL B 1 142 ? 1.851 10.383 14.414 1 94.56 142 VAL B CA 1
ATOM 2377 C C . VAL B 1 142 ? 0.521 10.523 15.148 1 94.56 142 VAL B C 1
ATOM 2379 O O . VAL B 1 142 ? -0.546 10.383 14.555 1 94.56 142 VAL B O 1
ATOM 2382 N N . MET B 1 143 ? 0.669 10.734 16.391 1 90.56 143 MET B N 1
ATOM 2383 C CA . MET B 1 143 ? -0.495 11.086 17.203 1 90.56 143 MET B CA 1
ATOM 2384 C C . MET B 1 143 ? -0.373 12.5 17.75 1 90.56 143 MET B C 1
ATOM 2386 O O . MET B 1 143 ? 0.686 12.891 18.25 1 90.56 143 MET B O 1
ATOM 2390 N N . ASP B 1 144 ? -1.418 13.211 17.609 1 83.25 144 ASP B N 1
ATOM 2391 C CA . ASP B 1 144 ? -1.434 14.586 18.109 1 83.25 144 ASP B CA 1
ATOM 2392 C C . ASP B 1 144 ? -2.693 14.859 18.938 1 83.25 144 ASP B C 1
ATOM 2394 O O . ASP B 1 144 ? -3.758 14.305 18.641 1 83.25 144 ASP B O 1
ATOM 2398 N N . SER B 1 145 ? -2.496 15.445 20.016 1 77.44 145 SER B N 1
ATOM 2399 C CA . SER B 1 145 ? -3.635 15.836 20.828 1 77.44 145 SER B CA 1
ATOM 2400 C C . SER B 1 145 ? -4.004 17.297 20.609 1 77.44 145 SER B C 1
ATOM 2402 O O . SER B 1 145 ? -3.133 18.172 20.609 1 77.44 145 SER B O 1
ATOM 2404 N N . ARG B 1 146 ? -5.18 17.5 20.188 1 66.06 146 ARG B N 1
ATOM 2405 C CA . ARG B 1 146 ? -5.727 18.844 20.109 1 66.06 146 ARG B CA 1
ATOM 2406 C C . ARG B 1 146 ? -6.398 19.234 21.422 1 66.06 146 ARG B C 1
ATOM 2408 O O . ARG B 1 146 ? -7.266 18.516 21.922 1 66.06 146 ARG B O 1
ATOM 2415 N N . GLU B 1 147 ? -5.961 20.5 21.875 1 64.75 147 GLU B N 1
ATOM 2416 C CA . GLU B 1 147 ? -6.488 21.109 23.094 1 64.75 147 GLU B CA 1
ATOM 2417 C C . GLU B 1 147 ? -6.391 20.141 24.266 1 64.75 147 GLU B C 1
ATOM 2419 O O . GLU B 1 147 ? -7.082 20.297 25.281 1 64.75 147 GLU B O 1
ATOM 2424 N N . GLY B 1 148 ? -5.648 19.016 24.109 1 66.12 148 GLY B N 1
ATOM 2425 C CA . GLY B 1 148 ? -5.414 18.094 25.203 1 66.12 148 GLY B CA 1
ATOM 2426 C C . GLY B 1 148 ? -6.473 17.016 25.312 1 66.12 148 GLY B C 1
ATOM 2427 O O . GLY B 1 148 ? -6.32 16.062 26.078 1 66.12 148 GLY B O 1
ATOM 2428 N N . TYR B 1 149 ? -7.641 17.141 24.562 1 75.56 149 TYR B N 1
ATOM 2429 C CA . TYR B 1 149 ? -8.75 16.219 24.797 1 75.56 149 TYR B CA 1
ATOM 2430 C C . TYR B 1 149 ? -9.055 15.414 23.531 1 75.56 149 TYR B C 1
ATOM 2432 O O . TYR B 1 149 ? -9.5 14.273 23.625 1 75.56 149 TYR B O 1
ATOM 2440 N N . HIS B 1 150 ? -8.82 16.031 22.406 1 82.25 150 HIS B N 1
ATOM 2441 C CA . HIS B 1 150 ? -9.156 15.328 21.188 1 82.25 150 HIS B CA 1
ATOM 2442 C C . HIS B 1 150 ? -7.902 14.828 20.469 1 82.25 150 HIS B C 1
ATOM 2444 O O . HIS B 1 150 ? -7.035 15.625 20.094 1 82.25 150 HIS B O 1
ATOM 2450 N N . MET B 1 151 ? -7.938 13.5 20.328 1 89.5 151 MET B N 1
ATOM 2451 C CA . MET B 1 151 ? -6.773 12.906 19.688 1 89.5 151 MET B CA 1
ATOM 2452 C C . MET B 1 151 ? -6.961 12.852 18.172 1 89.5 151 MET B C 1
ATOM 2454 O O . MET B 1 151 ? -8.055 12.562 17.688 1 89.5 151 MET B O 1
ATOM 2458 N N . THR B 1 152 ? -5.965 13.219 17.5 1 92.06 152 THR B N 1
ATOM 2459 C CA . THR B 1 152 ? -5.891 13.008 16.047 1 92.06 152 THR B CA 1
ATOM 2460 C C . THR B 1 152 ? -4.699 12.125 15.695 1 92.06 152 THR B C 1
ATOM 2462 O O . THR B 1 152 ? -3.594 12.336 16.203 1 92.06 152 THR B O 1
ATOM 2465 N N . TYR B 1 153 ? -4.996 11.156 14.859 1 94.19 153 TYR B N 1
ATOM 2466 C CA . TYR B 1 153 ? -3.986 10.203 14.422 1 94.19 153 TYR B CA 1
ATOM 2467 C C . TYR B 1 153 ? -3.693 10.367 12.93 1 94.19 153 TYR B C 1
ATOM 2469 O O . TYR B 1 153 ? -4.609 10.547 12.133 1 94.19 153 TYR B O 1
ATOM 2477 N N . TYR B 1 154 ? -2.396 10.359 12.594 1 95.88 154 TYR B N 1
ATOM 2478 C CA . TYR B 1 154 ? -1.961 10.516 11.211 1 95.88 154 TYR B CA 1
ATOM 2479 C C . TYR B 1 154 ? -1.113 9.328 10.773 1 95.88 154 TYR B C 1
ATOM 2481 O O . TYR B 1 154 ? -0.129 8.984 11.43 1 95.88 154 TYR B O 1
ATOM 2489 N N . TRP B 1 155 ? -1.531 8.695 9.703 1 97.69 155 TRP B N 1
ATOM 2490 C CA . TRP B 1 155 ? -0.695 7.723 9 1 97.69 155 TRP B CA 1
ATOM 2491 C C . TRP B 1 155 ? -0.217 8.281 7.664 1 97.69 155 TRP B C 1
ATOM 2493 O O . TRP B 1 155 ? -1.022 8.742 6.855 1 97.69 155 TRP B O 1
ATOM 2503 N N . PHE B 1 156 ? 1.071 8.227 7.441 1 98.25 156 PHE B N 1
ATOM 2504 C CA . PHE B 1 156 ? 1.668 8.555 6.152 1 98.25 156 PHE B CA 1
ATOM 2505 C C . PHE B 1 156 ? 2.402 7.348 5.578 1 98.25 156 PHE B C 1
ATOM 2507 O O . PHE B 1 156 ? 3.348 6.844 6.188 1 98.25 156 PHE B O 1
ATOM 2514 N N . LYS B 1 157 ? 1.994 6.863 4.402 1 98.5 157 LYS B N 1
ATOM 2515 C CA . LYS B 1 157 ? 2.625 5.715 3.754 1 98.5 157 LYS B CA 1
ATOM 2516 C C . LYS B 1 157 ? 3.07 6.066 2.336 1 98.5 157 LYS B C 1
ATOM 2518 O O . LYS B 1 157 ? 2.289 6.598 1.547 1 98.5 157 LYS B O 1
ATOM 2523 N N . ILE B 1 158 ? 4.301 5.793 2.018 1 98.38 158 ILE B N 1
ATOM 2524 C CA . ILE B 1 158 ? 4.773 6.004 0.655 1 98.38 158 ILE B CA 1
ATOM 2525 C C . ILE B 1 158 ? 4.117 4.992 -0.282 1 98.38 158 ILE B C 1
ATOM 2527 O O . ILE B 1 158 ? 4.375 3.789 -0.184 1 98.38 158 ILE B O 1
ATOM 2531 N N . PHE B 1 159 ? 3.305 5.551 -1.161 1 98.38 159 PHE B N 1
ATOM 2532 C CA . PHE B 1 159 ? 2.5 4.73 -2.057 1 98.38 159 PHE B CA 1
ATOM 2533 C C . PHE B 1 159 ? 3.281 4.383 -3.32 1 98.38 159 PHE B C 1
ATOM 2535 O O . PHE B 1 159 ? 3.328 3.221 -3.729 1 98.38 159 PHE B O 1
ATOM 2542 N N . ASP B 1 160 ? 3.875 5.328 -3.957 1 97.75 160 ASP B N 1
ATOM 2543 C CA . ASP B 1 160 ? 4.656 5.195 -5.184 1 97.75 160 ASP B CA 1
ATOM 2544 C C . ASP B 1 160 ? 5.742 6.262 -5.266 1 97.75 160 ASP B C 1
ATOM 2546 O O . ASP B 1 160 ? 5.742 7.215 -4.484 1 97.75 160 ASP B O 1
ATOM 2550 N N . TRP B 1 161 ? 6.723 6.004 -6.141 1 96.75 161 TRP B N 1
ATOM 2551 C CA . TRP B 1 161 ? 7.84 6.934 -6.238 1 96.75 161 TRP B CA 1
ATOM 2552 C C . TRP B 1 161 ? 8.414 6.953 -7.652 1 96.75 161 TRP B C 1
ATOM 2554 O O . TRP B 1 161 ? 8.258 5.992 -8.406 1 96.75 161 TRP B O 1
ATOM 2564 N N . ASN B 1 162 ? 8.953 8.102 -7.926 1 95.31 162 ASN B N 1
ATOM 2565 C CA . ASN B 1 162 ? 9.766 8.289 -9.125 1 95.31 162 ASN B CA 1
ATOM 2566 C C . ASN B 1 162 ? 11.195 8.711 -8.773 1 95.31 162 ASN B C 1
ATOM 2568 O O . ASN B 1 162 ? 11.398 9.5 -7.844 1 95.31 162 ASN B O 1
ATOM 2572 N N . PHE B 1 163 ? 12.109 8.141 -9.578 1 90.75 163 PHE B N 1
ATOM 2573 C CA . PHE B 1 163 ? 13.508 8.555 -9.453 1 90.75 163 PHE B CA 1
ATOM 2574 C C . PHE B 1 163 ? 13.938 9.383 -10.664 1 90.75 163 PHE B C 1
ATOM 2576 O O . PHE B 1 163 ? 13.336 9.281 -11.734 1 90.75 163 PHE B O 1
ATOM 2583 N N . SER B 1 164 ? 14.914 10.242 -10.453 1 84.06 164 SER B N 1
ATOM 2584 C CA . SER B 1 164 ? 15.562 10.984 -11.531 1 84.06 164 SER B CA 1
ATOM 2585 C C . SER B 1 164 ? 17.031 10.57 -11.68 1 84.06 164 SER B C 1
ATOM 2587 O O . SER B 1 164 ? 17.672 10.172 -10.703 1 84.06 164 SER B O 1
#

Nearest PDB structures (foldseek):
  6m9x-assembly1_B  TM=1.906E-01  e=1.538E+00  Branchiostoma floridae
  6tlb-assembly1_C-2  TM=2.638E-01  e=4.973E+00  Plasmodium falciparum 3D7
  6x3a-assembly1_A  TM=3.002E-01  e=9.432E+00  Homo sapiens
  7z7o-assembly2_D-2  TM=2.294E-01  e=1.126E+00  Branchiostoma lanceolatum
  6m9x-assembly1_B  TM=1.890E-01  e=1.322E+00  Branchiostoma floridae

Solvent-accessible surface area (backbone atoms only — not comparable to full-atom values): 19081 Å² total; per-residue (Å²): 140,83,82,78,75,78,74,78,77,69,78,67,67,74,78,70,69,75,44,73,51,61,86,70,78,68,82,71,55,83,83,51,68,82,70,75,72,40,77,50,28,38,21,35,37,40,32,39,38,31,59,75,70,55,22,71,28,72,36,74,53,67,82,34,45,62,78,32,80,36,67,75,41,67,31,59,55,59,46,36,32,28,52,26,34,38,77,40,74,34,88,87,39,92,68,33,30,33,38,42,37,38,37,50,43,69,78,55,75,87,53,84,58,58,60,51,60,21,72,39,62,88,64,68,47,82,80,42,87,90,45,73,61,46,36,44,48,37,48,35,75,39,78,44,65,47,97,78,76,31,46,32,36,38,39,45,27,52,66,49,77,40,71,91,138,83,81,78,76,78,76,76,77,68,78,67,69,72,80,72,70,74,40,72,46,64,86,70,76,69,83,70,56,83,86,51,69,82,70,73,72,39,76,50,28,39,22,35,36,39,34,39,40,30,58,76,70,55,24,70,27,71,37,74,52,67,81,34,44,62,79,33,81,36,68,73,42,66,30,58,56,59,46,34,32,27,52,28,32,38,76,40,76,34,88,86,39,90,69,34,31,33,37,41,36,38,37,50,44,69,77,56,77,89,54,83,57,60,59,48,60,21,70,39,61,88,62,69,47,83,80,44,88,92,44,73,58,48,35,43,47,40,49,37,74,41,77,43,66,47,97,78,76,31,47,34,37,39,39,45,26,52,67,48,76,41,70,90

Radius of gyration: 21.74 Å; Cα contacts (8 Å, |Δi|>4): 666; chains: 2; bounding box: 56×65×75 Å

pLDDT: mean 76.57, std 27.07, range [20.16, 98.5]

Secondary structure (DSSP, 8-state):
----------------------SS-----SSS-S--PPEEEEEEEEEEEETTTTEEEEEEPPPB-TTS---EEEETTTEEEEEEEEEEE-TT-TT-EEEEEEE--SS--SSPPPEEEEEE-SSPPPP-TT-TTB-SS-EEEEEEEETTTEEEEEEEEEEEEEE-/----------------------SS-----SSS----PPEEEEEEEEEEEETTTTEEEEEEPPPB-TTSEEEEEEETTTEEEEEEEEEEE-TTSTT-EEEEEEE--SS--SSPPPEEEEEE-SSPPPP-TT-TTB-SS-EEEEEEEETTTEEEEEEEEEEEEEE-

Foldseek 3Di:
DDPPPPDPPPVPPPPPQPPDPDPPSPPPPVPPPPPQWDWAWFKKWKWKAKPPVRDIFIDIDPTDGAPDFDDKDDRDPRWIFTKHWHWDQDPVDNQKIKIKIFGPTPVDDPDGTDIDIWIDRQAFQDDDPVCNPDGRFTKDKDWDDDVNPMIMIMIITTDDTDTD/DDPPPPPPPPVPPPPPQPPDPDDPSPPPPPPPDPPQWDFAWFKKWKWKAKPPVRDIFIDIDPTDGAPDFDDKDDRDPRWIFTKHWHWDQDPVDNQKIKIKIFGPTPVDDPDGTDIDIWIDRQAFQDDDPVCNPDGRFTWDKDWDDDVNPMIMIMIITTDDTDTD